Protein AF-0000000073468592 (afdb_homodimer)

Solvent-accessible surface area (backbone atoms only — not comparable to full-atom values): 17199 Å² total; per-residue (Å²): 92,69,58,65,60,46,56,77,30,65,92,34,67,69,39,29,52,51,52,49,50,29,61,66,45,14,42,14,34,41,92,86,37,40,41,23,52,76,86,33,68,42,52,52,59,53,50,13,62,75,71,68,51,55,45,67,48,45,50,52,40,35,41,50,38,49,70,36,67,71,47,30,60,41,28,58,40,33,21,47,29,54,38,55,75,71,30,21,68,83,56,52,28,32,50,41,35,36,32,44,69,44,74,77,49,51,55,47,62,38,54,48,38,52,56,43,47,74,68,70,44,37,67,41,34,35,38,36,49,50,54,91,78,32,90,70,30,32,40,36,36,32,30,59,40,83,76,52,69,64,56,53,50,55,52,55,63,36,88,52,38,66,44,71,48,114,93,68,58,66,60,45,57,76,30,64,92,32,68,69,39,30,52,52,52,48,50,28,61,65,45,14,43,13,34,41,93,86,38,40,42,22,53,75,86,33,66,42,53,53,60,52,51,13,60,75,71,68,51,56,44,68,47,44,48,51,39,36,43,50,38,50,70,35,65,72,47,29,60,42,30,56,42,33,22,49,28,54,36,55,75,72,30,21,68,83,57,51,28,31,50,40,35,35,32,43,68,44,73,77,48,52,53,49,62,41,53,48,39,52,56,42,47,74,67,71,45,37,68,40,35,36,38,35,49,49,54,89,76,32,90,71,29,30,39,38,36,31,30,59,40,83,77,52,69,64,57,52,51,53,50,54,63,35,87,52,37,64,44,71,48,114

Organism: Methanocorpusculum labreanum (strain ATCC 43576 / DSM 4855 / Z) (NCBI:txid410358)

Secondary structure (DSSP, 8-state):
-HHHHHHTTTT-HHHHHHHHHHHHHT-EE-TTS-EEETTEEE-HHHHHHHHTS-HHHHHHHHHHHHHSHHHHHHHTT-EEEEE-GGGTGGGTEEEEEEEESSTT-TTHHHHHHHHHHTTT--EEEEEE--TTTSSS--EEEEEESPPPHHHHHHHHT-TTEEEEE-/-HHHHHHTTTT-HHHHHHHHHHHHHT-EE-TTS-EEETTEEE-HHHHHHHHTS-HHHHHHHHHHHHHSHHHHHHHTT-EEEEE-GGGTGGGTEEEEEEEESSTT-TTHHHHHHHHHHTTT--EEEEEE--TTTSSS--EEEEEESPPPHHHHHHHHT-TTEEEEE-

Nearest PDB structures (foldseek):
  3dc2-assembly1_B  TM=7.235E-01  e=2.534E-02  Mycobacterium tuberculosis
  2lqj-assembly1_A  TM=6.273E-01  e=1.045E-02  Mycobacterium tuberculosis
  3ddn-assembly1_A  TM=6.531E-01  e=3.209E-02  Mycobacterium tuberculosis
  3ddn-assembly1_B  TM=7.313E-01  e=7.780E-02  Mycobacterium tuberculosis
  4lub-assembly1_A  TM=7.238E-01  e=1.248E+00  Streptococcus mutans UA159

Sequence (332 aa):
MWRRILEQFQDSPSQQRVVRFLLENGFGVSAEGKAVVNGIEISASALARVIKVDRRVVDSTLRRICEIDELQSLFSRLRVTPDLTDVAKNLGLSVITILPNNAGDKNIVASAVDVLASYDLPLRQIFVTDPYVVETPRLVIIIDGVIPAEAIQKLRNLPTVRSLILMWRRILEQFQDSPSQQRVVRFLLENGFGVSAEGKAVVNGIEISASALARVIKVDRRVVDSTLRRICEIDELQSLFSRLRVTPDLTDVAKNLGLSVITILPNNAGDKNIVASAVDVLASYDLPLRQIFVTDPYVVETPRLVIIIDGVIPAEAIQKLRNLPTVRSLIL

Structure (mmCIF, N/CA/C/O backbone):
data_AF-0000000073468592-model_v1
#
loop_
_entity.id
_entity.type
_entity.pdbx_description
1 polymer 'Regulator of amino acid metabolism contains ACT domain-like protein'
#
loop_
_atom_site.group_PDB
_atom_site.id
_atom_site.type_symbol
_atom_site.label_atom_id
_atom_site.label_alt_id
_atom_site.label_comp_id
_atom_site.label_asym_id
_atom_site.label_entity_id
_atom_site.label_seq_id
_atom_site.pdbx_PDB_ins_code
_atom_site.Cartn_x
_atom_site.Cartn_y
_atom_site.Cartn_z
_atom_site.occupancy
_atom_site.B_iso_or_equiv
_atom_site.auth_seq_id
_atom_site.auth_comp_id
_atom_site.auth_asym_id
_atom_site.auth_atom_id
_atom_site.pdbx_PDB_model_num
ATOM 1 N N . MET A 1 1 ? 18.422 -3.33 -3.5 1 61.69 1 MET A N 1
ATOM 2 C CA . MET A 1 1 ? 18.438 -1.952 -3.982 1 61.69 1 MET A CA 1
ATOM 3 C C . MET A 1 1 ? 18.172 -0.972 -2.844 1 61.69 1 MET A C 1
ATOM 5 O O . MET A 1 1 ? 18.891 0.026 -2.703 1 61.69 1 MET A O 1
ATOM 9 N N . TRP A 1 2 ? 17.422 -1.475 -1.857 1 73.81 2 TRP A N 1
ATOM 10 C CA . TRP A 1 2 ? 17.25 -0.577 -0.72 1 73.81 2 TRP A CA 1
ATOM 11 C C . TRP A 1 2 ? 18.578 -0.302 -0.04 1 73.81 2 TRP A C 1
ATOM 13 O O . TRP A 1 2 ? 18.828 0.812 0.427 1 73.81 2 TRP A O 1
ATOM 23 N N . ARG A 1 3 ? 19.375 -1.231 -0.261 1 76.12 3 ARG A N 1
ATOM 24 C CA . ARG A 1 3 ? 20.672 -1.125 0.395 1 76.12 3 ARG A CA 1
ATOM 25 C C . ARG A 1 3 ? 21.484 0.021 -0.192 1 76.12 3 ARG A C 1
ATOM 27 O O . ARG A 1 3 ? 22.125 0.774 0.544 1 76.12 3 ARG A O 1
ATOM 34 N N . ARG A 1 4 ? 21.453 0.073 -1.504 1 83.12 4 ARG A N 1
ATOM 35 C CA . ARG A 1 4 ? 22.219 1.114 -2.178 1 83.12 4 ARG A CA 1
ATOM 36 C C . ARG A 1 4 ? 21.75 2.502 -1.756 1 83.12 4 ARG A C 1
ATOM 38 O O . ARG A 1 4 ? 22.562 3.418 -1.6 1 83.12 4 ARG A O 1
ATOM 45 N N . ILE A 1 5 ? 20.484 2.652 -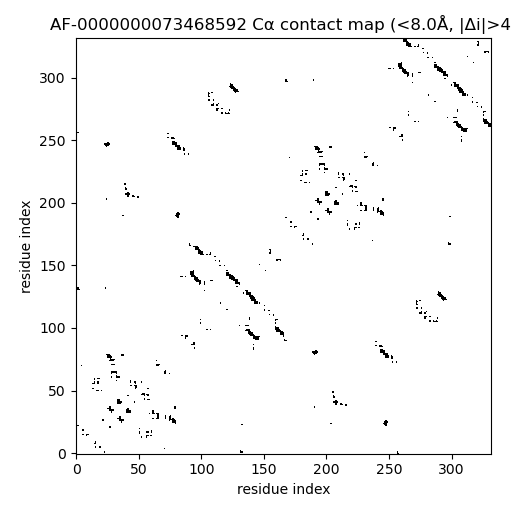1.5 1 88.38 5 ILE A N 1
ATOM 46 C CA . ILE A 1 5 ? 19.906 3.928 -1.084 1 88.38 5 ILE A CA 1
ATOM 47 C C . ILE A 1 5 ? 20.344 4.25 0.344 1 88.38 5 ILE A C 1
ATOM 49 O O . ILE A 1 5 ? 20.797 5.363 0.627 1 88.38 5 ILE A O 1
ATOM 53 N N . LEU A 1 6 ? 20.312 3.221 1.164 1 89 6 LEU A N 1
ATOM 54 C CA . LEU A 1 6 ? 20.641 3.42 2.57 1 89 6 LEU A CA 1
ATOM 55 C C . LEU A 1 6 ? 22.125 3.713 2.738 1 89 6 LEU A C 1
ATOM 57 O O . LEU A 1 6 ? 22.516 4.461 3.635 1 89 6 LEU A O 1
ATOM 61 N N . GLU A 1 7 ? 22.875 3.17 1.833 1 89.19 7 GLU A N 1
ATOM 62 C CA . GLU A 1 7 ? 24.312 3.373 1.885 1 89.19 7 GLU A CA 1
ATOM 63 C C . GLU A 1 7 ? 24.672 4.844 1.683 1 89.19 7 GLU A C 1
ATOM 65 O O . GLU A 1 7 ? 25.688 5.312 2.195 1 89.19 7 GLU A O 1
ATOM 70 N N . GLN A 1 8 ? 23.875 5.582 0.984 1 91.62 8 GLN A N 1
ATOM 71 C CA . GLN A 1 8 ? 24.109 7 0.754 1 91.62 8 GLN A CA 1
ATOM 72 C C . GLN A 1 8 ? 23.969 7.801 2.047 1 91.62 8 GLN A C 1
ATOM 74 O O . GLN A 1 8 ? 24.422 8.945 2.129 1 91.62 8 GLN A O 1
ATOM 79 N N . PHE A 1 9 ? 23.375 7.238 3.012 1 95.06 9 PHE A N 1
ATOM 80 C CA . PHE A 1 9 ? 23.172 7.934 4.273 1 95.06 9 PHE A CA 1
ATOM 81 C C . PHE A 1 9 ? 23.938 7.254 5.406 1 95.06 9 PHE A C 1
ATOM 83 O O . PHE A 1 9 ? 23.594 7.414 6.578 1 95.06 9 PHE A O 1
ATOM 90 N N . GLN A 1 10 ? 24.844 6.43 5.059 1 92.88 10 GLN A N 1
ATOM 91 C CA . GLN A 1 10 ? 25.594 5.645 6.043 1 92.88 10 GLN A CA 1
ATOM 92 C C . GLN A 1 10 ? 26.328 6.551 7.02 1 92.88 10 GLN A C 1
ATOM 94 O O . GLN A 1 10 ? 26.625 6.145 8.148 1 92.88 10 GLN A O 1
ATOM 99 N N . ASP A 1 11 ? 26.625 7.773 6.645 1 95.56 11 ASP A N 1
ATOM 100 C CA . ASP A 1 11 ? 27.375 8.719 7.465 1 95.56 11 ASP A CA 1
ATOM 101 C C . ASP A 1 11 ? 26.484 9.312 8.562 1 95.56 11 ASP A C 1
ATOM 103 O O . ASP A 1 11 ? 26.984 9.969 9.477 1 95.56 11 ASP A O 1
ATOM 107 N N . SER A 1 12 ? 25.203 9.117 8.484 1 96.19 12 SER A N 1
ATOM 108 C CA . SER A 1 12 ? 24.266 9.641 9.461 1 96.19 12 SER A CA 1
ATOM 109 C C . SER A 1 12 ? 23.203 8.609 9.812 1 96.19 12 SER A C 1
ATOM 111 O O . SER A 1 12 ? 22.172 8.508 9.133 1 96.19 12 SER A O 1
ATOM 113 N N . PRO A 1 13 ? 23.406 8.008 10.945 1 95.56 13 PRO A N 1
ATOM 114 C CA . PRO A 1 13 ? 22.469 6.969 11.367 1 95.56 13 PRO A CA 1
ATOM 115 C C . PRO A 1 13 ? 21.047 7.5 11.516 1 95.56 13 PRO A C 1
ATOM 117 O O . PRO A 1 13 ? 20.078 6.805 11.164 1 95.56 13 PRO A O 1
ATOM 120 N N . SER A 1 14 ? 20.969 8.688 11.977 1 96.62 14 SER A N 1
ATOM 121 C CA . SER A 1 14 ? 19.641 9.266 12.164 1 96.62 14 SER A CA 1
ATOM 122 C C . SER A 1 14 ? 18.953 9.516 10.828 1 96.62 14 SER A C 1
ATOM 124 O O . SER A 1 14 ? 17.766 9.25 10.68 1 96.62 14 SER A O 1
ATOM 126 N N . GLN A 1 15 ? 19.719 9.969 9.836 1 97.69 15 GLN A N 1
ATOM 127 C CA . GLN A 1 15 ? 19.125 10.156 8.516 1 97.69 15 GLN A CA 1
ATOM 128 C C . GLN A 1 15 ? 18.766 8.82 7.879 1 97.69 15 GLN A C 1
ATOM 130 O O . GLN A 1 15 ? 17.75 8.719 7.176 1 97.69 15 GLN A O 1
ATOM 135 N N . GLN A 1 16 ? 19.547 7.891 8.133 1 95.69 16 GLN A N 1
ATOM 136 C CA . GLN A 1 16 ? 19.266 6.559 7.613 1 95.69 16 GLN A CA 1
ATOM 137 C C . GLN A 1 16 ? 17.938 6.031 8.164 1 95.69 16 GLN A C 1
ATOM 139 O O . GLN A 1 16 ? 17.172 5.383 7.441 1 95.69 16 GLN A O 1
ATOM 144 N N . ARG A 1 17 ? 17.672 6.305 9.398 1 94.69 17 ARG A N 1
ATOM 145 C CA . ARG A 1 17 ? 16.422 5.883 10.008 1 94.69 17 ARG A CA 1
ATOM 146 C C . ARG A 1 17 ? 15.234 6.527 9.32 1 94.69 17 ARG A C 1
ATOM 148 O O . ARG A 1 17 ? 14.211 5.875 9.086 1 94.69 17 ARG A O 1
ATOM 155 N N . VAL A 1 18 ? 15.422 7.773 8.961 1 96.69 18 VAL A N 1
ATOM 156 C CA . VAL A 1 18 ? 14.352 8.492 8.273 1 96.69 18 VAL A CA 1
ATOM 157 C C . VAL A 1 18 ? 14.109 7.875 6.898 1 96.69 18 VAL A C 1
ATOM 159 O O . VAL A 1 18 ? 12.969 7.559 6.543 1 96.69 18 VAL A O 1
ATOM 162 N N . VAL A 1 19 ? 15.195 7.641 6.176 1 95.25 19 VAL A N 1
ATOM 163 C CA . VAL A 1 19 ? 15.102 7.102 4.824 1 95.25 19 VAL A CA 1
ATOM 164 C C . VAL A 1 19 ? 14.484 5.707 4.863 1 95.25 19 VAL A C 1
ATOM 166 O O . VAL A 1 19 ? 13.602 5.387 4.059 1 95.25 19 VAL A O 1
ATOM 169 N N . ARG A 1 20 ? 14.875 4.957 5.805 1 90.62 20 ARG A N 1
ATOM 170 C CA . ARG A 1 20 ? 14.328 3.613 5.969 1 90.62 20 ARG A CA 1
ATOM 171 C C . ARG A 1 20 ? 12.828 3.656 6.215 1 90.62 20 ARG A C 1
ATOM 173 O O . ARG A 1 20 ? 12.07 2.885 5.617 1 90.62 20 ARG A O 1
ATOM 180 N N . PHE A 1 21 ? 12.445 4.523 7.043 1 93.31 21 PHE A N 1
ATOM 181 C CA . PHE A 1 21 ? 11.031 4.66 7.355 1 93.31 21 PHE A CA 1
ATOM 182 C C . PHE A 1 21 ? 10.234 5.027 6.105 1 93.31 21 PHE A C 1
ATOM 184 O O . PHE A 1 21 ? 9.18 4.438 5.836 1 93.31 21 PHE A O 1
ATOM 191 N N . LEU A 1 22 ? 10.75 6.023 5.367 1 94.88 22 LEU A N 1
ATOM 192 C CA . LEU A 1 22 ? 10.07 6.461 4.156 1 94.88 22 LEU A CA 1
ATOM 193 C C . LEU A 1 22 ? 9.914 5.309 3.17 1 94.88 22 LEU A C 1
ATOM 195 O O . LEU A 1 22 ? 8.82 5.09 2.629 1 94.88 22 LEU A O 1
ATOM 199 N N . LEU A 1 23 ? 10.953 4.559 3.006 1 89 23 LEU A N 1
ATOM 200 C CA . LEU A 1 23 ? 10.953 3.453 2.053 1 89 23 LEU A CA 1
ATOM 201 C C . LEU A 1 23 ? 10.023 2.336 2.518 1 89 23 LEU A C 1
ATOM 203 O O . LEU A 1 23 ? 9.242 1.807 1.729 1 89 23 LEU A O 1
ATOM 207 N N . GLU A 1 24 ? 10.031 2.066 3.779 1 84.81 24 GLU A N 1
ATOM 208 C CA . GLU A 1 24 ? 9.227 0.986 4.348 1 84.81 24 GLU A CA 1
ATOM 209 C C . GLU A 1 24 ? 7.738 1.289 4.242 1 84.81 24 GLU A C 1
ATOM 211 O O .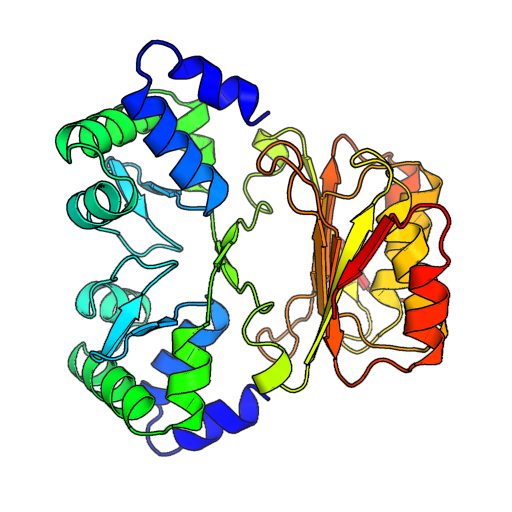 GLU A 1 24 ? 6.922 0.377 4.082 1 84.81 24 GLU A O 1
ATOM 216 N N . ASN A 1 25 ? 7.418 2.533 4.293 1 90.12 25 ASN A N 1
ATOM 217 C CA . ASN A 1 25 ? 6.008 2.906 4.332 1 90.12 25 ASN A CA 1
ATOM 218 C C . ASN A 1 25 ? 5.531 3.428 2.979 1 90.12 25 ASN A C 1
ATOM 220 O O . ASN A 1 25 ? 4.332 3.625 2.773 1 90.12 25 ASN A O 1
ATOM 224 N N . GLY A 1 26 ? 6.473 3.668 2.053 1 91.75 26 GLY A N 1
ATOM 225 C CA . GLY A 1 26 ? 6.113 4.156 0.73 1 91.75 26 GLY A CA 1
ATOM 226 C C . GLY A 1 26 ? 5.852 5.648 0.696 1 91.75 26 GLY A C 1
ATOM 227 O O . GLY A 1 26 ? 5.062 6.129 -0.12 1 91.75 26 GLY A O 1
ATOM 228 N N . PHE A 1 27 ? 6.426 6.348 1.639 1 96.38 27 PHE A N 1
ATOM 229 C CA . PHE A 1 27 ? 6.246 7.797 1.668 1 96.38 27 PHE A CA 1
ATOM 230 C C . PHE A 1 27 ? 7.234 8.484 0.737 1 96.38 27 PHE A C 1
ATOM 232 O O . PHE A 1 27 ? 8.43 8.18 0.757 1 96.38 27 PHE A O 1
ATOM 239 N N . GLY A 1 28 ? 6.715 9.43 -0.041 1 97.06 28 GLY A N 1
ATOM 240 C CA . GLY A 1 28 ? 7.535 10.133 -1.017 1 97.06 28 GLY A CA 1
ATOM 241 C C . GLY A 1 28 ? 8.055 11.461 -0.511 1 97.06 28 GLY A C 1
ATOM 242 O O . GLY A 1 28 ? 7.809 11.836 0.638 1 97.06 28 GLY A O 1
ATOM 243 N N . VAL A 1 29 ? 8.805 12.062 -1.36 1 97.81 29 VAL A N 1
ATOM 244 C CA . VAL A 1 29 ? 9.344 13.391 -1.109 1 97.81 29 VAL A CA 1
ATOM 245 C C . VAL A 1 29 ? 9.109 14.281 -2.326 1 97.81 29 VAL A C 1
ATOM 247 O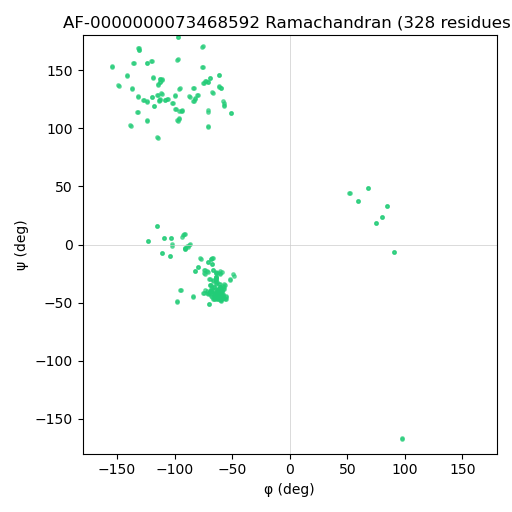 O . VAL A 1 29 ? 9.43 13.906 -3.455 1 97.81 29 VAL A O 1
ATOM 250 N N . SER A 1 30 ? 8.5 15.453 -2.084 1 96.81 30 SER A N 1
ATOM 251 C CA . SER A 1 30 ? 8.242 16.391 -3.172 1 96.81 30 SER A CA 1
ATOM 252 C C . SER A 1 30 ? 9.516 17.125 -3.588 1 96.81 30 SER A C 1
ATOM 254 O O . SER A 1 30 ? 10.523 17.062 -2.879 1 96.81 30 SER A O 1
ATOM 256 N N . ALA A 1 31 ? 9.398 17.828 -4.699 1 94.44 31 ALA A N 1
ATOM 257 C CA . ALA A 1 31 ? 10.531 18.594 -5.203 1 94.44 31 ALA A CA 1
ATOM 258 C C . ALA A 1 31 ? 10.93 19.703 -4.223 1 94.44 31 ALA A C 1
ATOM 260 O O . ALA A 1 31 ? 12.086 20.125 -4.195 1 94.44 31 ALA A O 1
ATOM 261 N N . GLU A 1 32 ? 9.992 20.156 -3.367 1 94.75 32 GLU A N 1
ATOM 262 C CA . GLU A 1 32 ? 10.227 21.219 -2.395 1 94.75 32 GLU A CA 1
ATOM 263 C C . GLU A 1 32 ? 10.789 20.656 -1.09 1 94.75 32 GLU A C 1
ATOM 265 O O . GLU A 1 32 ? 11 21.406 -0.131 1 94.75 32 GLU A O 1
ATOM 270 N N . GLY A 1 33 ? 10.961 19.391 -1.041 1 96.19 33 GLY A N 1
ATOM 271 C CA . GLY A 1 33 ? 11.57 18.781 0.132 1 96.19 33 GLY A CA 1
ATOM 272 C C . GLY A 1 33 ? 10.578 18.5 1.242 1 96.19 33 GLY A C 1
ATOM 273 O O . GLY A 1 33 ? 10.898 18.656 2.422 1 96.19 33 GLY A O 1
ATOM 274 N N . LYS A 1 34 ? 9.414 18.188 0.84 1 96.75 34 LYS A N 1
ATOM 275 C CA . LYS A 1 34 ? 8.375 17.828 1.808 1 96.75 34 LYS A CA 1
ATOM 276 C C . LYS A 1 34 ? 7.996 16.344 1.681 1 96.75 34 LYS A C 1
ATOM 278 O O . LYS A 1 34 ? 7.934 15.812 0.573 1 96.75 34 LYS A O 1
ATOM 283 N N . ALA A 1 35 ? 7.754 15.75 2.799 1 97.62 35 ALA A N 1
ATOM 284 C CA . ALA A 1 35 ? 7.238 14.383 2.77 1 97.62 35 ALA A CA 1
ATOM 285 C C . ALA A 1 35 ? 5.797 14.352 2.275 1 97.62 35 ALA A C 1
ATOM 287 O O . ALA A 1 35 ? 4.992 15.211 2.633 1 97.62 35 ALA A O 1
ATOM 288 N N . VAL A 1 36 ? 5.5 13.359 1.461 1 97.12 36 VAL A N 1
ATOM 289 C CA . VAL A 1 36 ? 4.172 13.305 0.858 1 97.12 36 VAL A CA 1
ATOM 290 C C . VAL A 1 36 ? 3.682 11.859 0.815 1 97.12 36 VAL A C 1
ATOM 292 O O . VAL A 1 36 ? 4.48 10.93 0.676 1 97.12 36 VAL A O 1
ATOM 295 N N . VAL A 1 37 ? 2.438 11.68 0.982 1 96.88 37 VAL A N 1
ATOM 296 C CA . VAL A 1 37 ? 1.764 10.398 0.781 1 96.88 37 VAL A CA 1
ATOM 297 C C . VAL A 1 37 ? 0.624 10.562 -0.222 1 96.88 37 VAL A C 1
ATOM 299 O O . VAL A 1 37 ? -0.415 11.148 0.102 1 96.88 37 VAL A O 1
ATOM 302 N N . ASN A 1 38 ? 0.84 10.062 -1.41 1 94.38 38 ASN A N 1
ATOM 303 C CA . ASN A 1 38 ? -0.137 10.172 -2.488 1 94.38 38 ASN A CA 1
ATOM 304 C C . ASN A 1 38 ? -0.584 11.617 -2.688 1 94.38 38 ASN A C 1
ATOM 306 O O . ASN A 1 38 ? -1.781 11.898 -2.783 1 94.38 38 ASN A O 1
ATOM 310 N N . GLY A 1 39 ? 0.354 12.516 -2.682 1 92.38 39 GLY A N 1
ATOM 311 C CA . GLY A 1 39 ? 0.099 13.914 -2.998 1 92.38 39 GLY A CA 1
ATOM 312 C C . GLY A 1 39 ? -0.242 14.75 -1.779 1 92.38 39 GLY A C 1
ATOM 313 O O . GLY A 1 39 ? -0.368 15.969 -1.873 1 92.38 39 GLY A O 1
ATOM 314 N N . ILE A 1 40 ? -0.394 14.125 -0.666 1 95.88 40 ILE A N 1
ATOM 315 C CA . ILE A 1 40 ? -0.735 14.844 0.556 1 95.88 40 ILE A CA 1
ATOM 316 C C . ILE A 1 40 ? 0.521 15.062 1.397 1 95.88 40 ILE A C 1
ATOM 318 O O . ILE A 1 40 ? 1.213 14.102 1.746 1 95.88 40 ILE A O 1
ATOM 322 N N . GLU A 1 41 ? 0.724 16.25 1.756 1 95.44 41 GLU A N 1
ATOM 323 C CA . GLU A 1 41 ? 1.906 16.578 2.545 1 95.44 41 GLU A CA 1
ATOM 324 C C . GLU A 1 41 ? 1.751 16.109 3.992 1 95.44 41 GLU A C 1
ATOM 326 O O . GLU A 1 41 ? 0.675 16.25 4.578 1 95.44 41 GLU A O 1
ATOM 331 N N . ILE A 1 42 ? 2.836 15.586 4.465 1 94.94 42 ILE A N 1
ATOM 332 C CA . ILE A 1 42 ? 2.936 15.18 5.859 1 94.94 42 ILE A CA 1
ATOM 333 C C . ILE A 1 42 ? 3.895 16.094 6.605 1 94.94 42 ILE A C 1
ATOM 335 O O . ILE A 1 42 ? 4.934 16.484 6.07 1 94.94 42 ILE A O 1
ATOM 339 N N . SER A 1 43 ? 3.553 16.375 7.793 1 94.62 43 SER A N 1
ATOM 340 C CA . SER A 1 43 ? 4.395 17.297 8.547 1 94.62 43 SER A CA 1
ATOM 341 C C . SER A 1 43 ? 5.695 16.625 8.977 1 94.62 43 SER A C 1
ATOM 343 O O . SER A 1 43 ? 5.691 15.492 9.438 1 94.62 43 SER A O 1
ATOM 345 N N . ALA A 1 44 ? 6.738 17.438 8.883 1 95.94 44 ALA A N 1
ATOM 346 C CA . ALA A 1 44 ? 8.039 16.953 9.336 1 95.94 44 ALA A CA 1
ATOM 347 C C . ALA A 1 44 ? 8.023 16.656 10.836 1 95.94 44 ALA A C 1
ATOM 349 O O . ALA A 1 44 ? 8.641 15.688 11.289 1 95.94 44 ALA A O 1
ATOM 350 N N . SER A 1 45 ? 7.25 17.422 11.508 1 96 45 SER A N 1
ATOM 351 C CA . SER A 1 45 ? 7.16 17.234 12.953 1 96 45 SER A CA 1
ATOM 352 C C . SER A 1 45 ? 6.453 15.93 13.289 1 96 45 SER A C 1
ATOM 354 O O . SER A 1 45 ? 6.875 15.203 14.195 1 96 45 SER A O 1
ATOM 356 N N . ALA A 1 46 ? 5.414 15.648 12.602 1 95.12 46 ALA A N 1
ATOM 357 C CA . ALA A 1 46 ? 4.691 14.406 12.836 1 95.12 46 ALA A CA 1
ATOM 358 C C . ALA A 1 46 ? 5.559 13.195 12.492 1 95.12 46 ALA A C 1
ATOM 360 O O . ALA A 1 46 ? 5.57 12.203 13.227 1 95.12 46 ALA A O 1
ATOM 361 N N . LEU A 1 47 ? 6.254 13.297 11.391 1 95.81 47 LEU A N 1
ATOM 362 C CA . LEU A 1 47 ? 7.176 12.242 10.984 1 95.81 47 LEU A CA 1
ATOM 363 C C . LEU A 1 47 ? 8.258 12.031 12.039 1 95.81 47 LEU A C 1
ATOM 365 O O . LEU A 1 47 ? 8.547 10.898 12.422 1 95.81 47 LEU A O 1
ATOM 369 N N . ALA A 1 48 ? 8.828 13.133 12.5 1 97.31 48 ALA A N 1
ATOM 370 C CA . ALA A 1 48 ? 9.898 13.086 13.492 1 97.31 48 ALA A CA 1
ATOM 371 C C . ALA A 1 48 ? 9.438 12.383 14.766 1 97.31 48 ALA A C 1
ATOM 373 O O . ALA A 1 48 ? 10.18 11.594 15.352 1 97.31 48 ALA A O 1
ATOM 374 N N . ARG A 1 49 ? 8.203 12.648 15.172 1 96.19 49 ARG A N 1
ATOM 375 C CA . ARG A 1 49 ? 7.652 12.055 16.391 1 96.19 49 ARG A CA 1
ATOM 376 C C . ARG A 1 49 ? 7.547 10.539 16.25 1 96.19 49 ARG A C 1
ATOM 378 O O . ARG A 1 49 ? 7.953 9.797 17.141 1 96.19 49 ARG A O 1
ATOM 385 N N . VAL A 1 50 ? 7.113 10.078 15.148 1 94.81 50 VAL A N 1
ATOM 386 C CA . VAL A 1 50 ? 6.875 8.656 14.938 1 94.81 50 VAL A CA 1
ATOM 387 C C . VAL A 1 50 ? 8.211 7.926 14.805 1 94.81 50 VAL A C 1
ATOM 389 O O . VAL A 1 50 ? 8.375 6.82 15.328 1 94.81 50 VAL A O 1
ATOM 392 N N . ILE A 1 51 ? 9.141 8.602 14.109 1 95.12 51 ILE A N 1
ATOM 393 C CA . ILE A 1 51 ? 10.438 7.977 13.867 1 95.12 51 ILE A CA 1
ATOM 394 C C . ILE A 1 51 ? 11.312 8.109 15.109 1 95.12 51 ILE A C 1
ATOM 396 O O . ILE A 1 51 ? 12.305 7.395 15.258 1 95.12 51 ILE A O 1
ATOM 400 N N . LYS A 1 52 ? 10.969 9.047 15.977 1 95.81 52 LYS A N 1
ATOM 401 C CA . LYS A 1 52 ? 11.703 9.32 17.203 1 95.81 52 LYS A CA 1
ATOM 402 C C . LYS A 1 52 ? 13.078 9.914 16.906 1 95.81 52 LYS A C 1
ATOM 404 O O . LYS A 1 52 ? 14.094 9.438 17.406 1 95.81 52 LYS A O 1
ATOM 409 N N . VAL A 1 53 ? 13.133 10.922 16.047 1 97.44 53 VAL A N 1
ATOM 410 C CA . VAL A 1 53 ? 14.305 11.734 15.742 1 97.44 53 VAL A CA 1
ATOM 411 C C . VAL A 1 53 ? 13.945 13.211 15.82 1 97.44 53 VAL A C 1
ATOM 413 O O . VAL A 1 53 ? 12.773 13.57 15.93 1 97.44 53 VAL A O 1
ATOM 416 N N . ASP A 1 54 ? 14.977 13.977 15.82 1 97.31 54 ASP A N 1
ATOM 417 C CA . ASP A 1 54 ? 14.75 15.414 15.805 1 97.31 54 ASP A CA 1
ATOM 418 C C . ASP A 1 54 ? 14.164 15.859 14.461 1 97.31 54 ASP A C 1
ATOM 420 O O . ASP A 1 54 ? 14.562 15.367 13.406 1 97.31 54 ASP A O 1
ATOM 424 N N . ARG A 1 55 ? 13.273 16.828 14.594 1 97.62 55 ARG A N 1
ATOM 425 C CA . ARG A 1 55 ? 12.648 17.359 13.383 1 97.62 55 ARG A CA 1
ATOM 426 C C . ARG A 1 55 ? 13.695 17.859 12.398 1 97.62 55 ARG A C 1
ATOM 428 O O . ARG A 1 55 ? 13.531 17.734 11.188 1 97.62 55 ARG A O 1
ATOM 435 N N . ARG A 1 56 ? 14.844 18.438 12.844 1 97.62 56 ARG A N 1
ATOM 436 C CA . ARG A 1 56 ? 15.898 18.953 11.984 1 97.62 56 ARG A CA 1
ATOM 437 C C . ARG A 1 56 ? 16.547 17.828 11.172 1 97.62 56 ARG A C 1
ATOM 439 O O . ARG A 1 56 ? 17 18.047 10.055 1 97.62 56 ARG A O 1
ATOM 446 N N . VAL A 1 57 ? 16.531 16.656 11.75 1 98.12 57 VAL A N 1
ATOM 447 C CA . VAL A 1 57 ? 17.062 15.484 11.055 1 98.12 57 VAL A CA 1
ATOM 448 C C . VAL A 1 57 ? 16.156 15.125 9.883 1 98.12 57 VAL A C 1
ATOM 450 O O . VAL A 1 57 ? 16.641 14.812 8.789 1 98.12 57 VAL A O 1
ATOM 453 N N . VAL A 1 58 ? 14.844 15.203 10.07 1 98.38 58 VAL A N 1
ATOM 454 C CA . VAL A 1 58 ? 13.883 14.938 9.008 1 98.38 58 VAL A CA 1
ATOM 455 C C . VAL A 1 58 ? 14.055 15.961 7.887 1 98.38 58 VAL A C 1
ATOM 457 O O . VAL A 1 58 ? 14.234 15.594 6.727 1 98.38 58 VAL A O 1
ATOM 460 N N . ASP A 1 59 ? 14.172 17.203 8.297 1 98 59 ASP A N 1
ATOM 461 C CA . ASP A 1 59 ? 14.281 18.266 7.305 1 98 59 ASP A CA 1
ATOM 462 C C . ASP A 1 59 ? 15.555 18.109 6.473 1 98 59 ASP A C 1
ATOM 464 O O . ASP A 1 59 ? 15.508 18.203 5.246 1 98 59 ASP A O 1
ATOM 468 N N . SER A 1 60 ? 16.594 17.891 7.129 1 97.94 60 SER A N 1
ATOM 469 C CA . SER A 1 60 ? 17.875 17.766 6.43 1 97.94 60 SER A CA 1
ATOM 470 C C . SER A 1 60 ? 17.891 16.531 5.531 1 97.94 60 SER A C 1
ATOM 472 O O . SER A 1 60 ? 18.484 16.547 4.453 1 97.94 60 SER A O 1
ATOM 474 N N . THR A 1 61 ? 17.266 15.477 6.004 1 98.38 61 THR A N 1
ATOM 475 C CA . THR A 1 61 ? 17.203 14.25 5.211 1 98.38 61 THR A CA 1
ATOM 476 C C . THR A 1 61 ? 16.406 14.477 3.932 1 98.38 61 THR A C 1
ATOM 478 O O . THR A 1 61 ? 16.844 14.102 2.844 1 98.38 61 THR A O 1
ATOM 481 N N . LEU A 1 62 ? 15.266 15.117 4.059 1 98.5 62 LEU A N 1
ATOM 482 C CA . 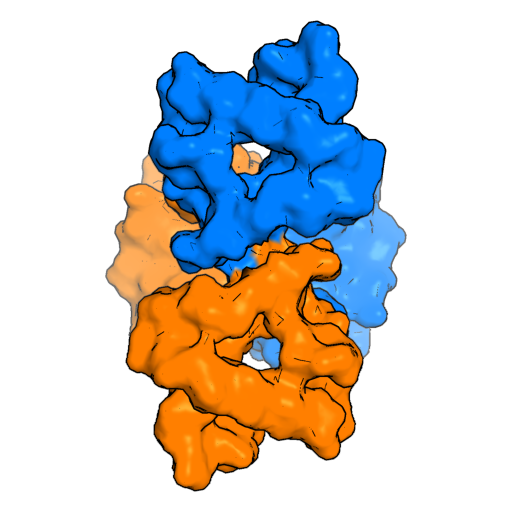LEU A 1 62 ? 14.414 15.383 2.906 1 98.5 62 LEU A CA 1
ATOM 483 C C . LEU A 1 62 ? 15.125 16.281 1.896 1 98.5 62 LEU A C 1
ATOM 485 O O . LEU A 1 62 ? 15.039 16.047 0.688 1 98.5 62 LEU A O 1
ATOM 489 N N . ARG A 1 63 ? 15.82 17.234 2.406 1 97.62 63 ARG A N 1
ATOM 490 C CA . ARG A 1 63 ? 16.594 18.094 1.524 1 97.62 63 ARG A CA 1
ATOM 491 C C . ARG A 1 63 ? 17.672 17.312 0.796 1 97.62 63 ARG A C 1
ATOM 493 O O . ARG A 1 63 ? 17.859 17.484 -0.412 1 97.62 63 ARG A O 1
ATOM 500 N N . ARG A 1 64 ? 18.328 16.516 1.521 1 97.75 64 ARG A N 1
ATOM 501 C CA . ARG A 1 64 ? 19.391 15.703 0.932 1 97.75 64 ARG A CA 1
ATOM 502 C C . ARG A 1 64 ? 18.844 14.781 -0.153 1 97.75 64 ARG A C 1
ATOM 504 O O . ARG A 1 64 ? 19.469 14.594 -1.194 1 97.75 64 ARG A O 1
ATOM 511 N N . ILE A 1 65 ? 17.719 14.195 0.062 1 97.44 65 ILE A N 1
ATOM 512 C CA . ILE A 1 65 ? 17.062 13.344 -0.928 1 97.44 65 ILE A CA 1
ATOM 513 C C . ILE A 1 65 ? 16.828 14.133 -2.215 1 97.44 65 ILE A C 1
ATOM 515 O O . ILE A 1 65 ? 17.047 13.617 -3.312 1 97.44 65 ILE A O 1
ATOM 519 N N . CYS A 1 66 ? 16.469 15.414 -2.031 1 97.62 66 CYS A N 1
ATOM 520 C CA . CYS A 1 66 ? 16.156 16.25 -3.184 1 97.62 66 CYS A CA 1
ATOM 521 C C . CYS A 1 66 ? 17.422 16.656 -3.922 1 97.62 66 CYS A C 1
ATOM 523 O O . CYS A 1 66 ? 17.391 16.969 -5.113 1 97.62 66 CYS A O 1
ATOM 525 N N . GLU A 1 67 ? 18.516 16.609 -3.254 1 96.56 67 GLU A N 1
ATOM 526 C CA . GLU A 1 67 ? 19.797 17.047 -3.826 1 96.56 67 GLU A CA 1
ATOM 527 C C . GLU A 1 67 ? 20.422 15.961 -4.684 1 96.56 67 GLU A C 1
ATOM 529 O O . GLU A 1 67 ? 21.312 16.234 -5.488 1 96.56 67 GLU A O 1
ATOM 534 N N . ILE A 1 68 ? 20.047 14.789 -4.441 1 94.94 68 ILE A N 1
ATOM 535 C CA . ILE A 1 68 ? 20.562 13.656 -5.207 1 94.94 68 ILE A CA 1
ATOM 536 C C . ILE A 1 68 ? 19.547 13.258 -6.273 1 94.94 68 ILE A C 1
ATOM 538 O O . ILE A 1 68 ? 18.469 12.734 -5.953 1 94.94 68 ILE A O 1
ATOM 542 N N . ASP A 1 69 ? 19.875 13.359 -7.512 1 94.25 69 ASP A N 1
ATOM 543 C CA . ASP A 1 69 ? 18.969 13.195 -8.633 1 94.25 69 ASP A CA 1
ATOM 544 C C . ASP A 1 69 ? 18.297 11.82 -8.609 1 94.25 69 ASP A C 1
ATOM 546 O O . ASP A 1 69 ? 17.078 11.711 -8.797 1 94.25 69 ASP A O 1
ATOM 550 N N . GLU A 1 70 ? 19.047 10.836 -8.398 1 91.56 70 GLU A N 1
ATOM 551 C CA . GLU A 1 70 ? 18.531 9.469 -8.391 1 91.56 70 GLU A CA 1
ATOM 552 C C . GLU A 1 70 ? 17.484 9.281 -7.305 1 91.56 70 GLU A C 1
ATOM 554 O O . GLU A 1 70 ? 16.438 8.672 -7.539 1 91.56 70 GLU A O 1
ATOM 559 N N . LEU A 1 71 ? 17.766 9.883 -6.152 1 94.75 71 LEU A N 1
ATOM 560 C CA . LEU A 1 71 ? 16.828 9.742 -5.039 1 94.75 71 LEU A CA 1
ATOM 561 C C . LEU A 1 71 ? 15.594 10.609 -5.254 1 94.75 71 LEU A C 1
ATOM 563 O O . LEU A 1 71 ? 14.477 10.188 -4.949 1 94.75 71 LEU A O 1
ATOM 567 N N . GLN A 1 72 ? 15.836 11.75 -5.711 1 95.62 72 GLN A N 1
ATOM 568 C CA . GLN A 1 72 ? 14.703 12.633 -5.992 1 95.62 72 GLN A CA 1
ATOM 569 C C . GLN A 1 72 ? 13.727 11.984 -6.969 1 95.62 72 GLN A C 1
ATOM 571 O O . GLN A 1 72 ? 12.516 12.031 -6.77 1 95.62 72 GLN A O 1
ATOM 576 N N . SER A 1 73 ? 14.266 11.414 -8.031 1 94 73 SER A N 1
ATOM 577 C CA . SER A 1 73 ? 13.453 10.742 -9.031 1 94 73 SER A CA 1
ATOM 578 C C . SER A 1 73 ? 12.672 9.586 -8.43 1 94 73 SER A C 1
ATOM 580 O O . SER A 1 73 ? 11.484 9.414 -8.711 1 94 73 SER A O 1
ATOM 582 N N . LEU A 1 74 ? 13.289 8.844 -7.566 1 92.31 74 LEU A N 1
ATOM 583 C CA . LEU A 1 74 ? 12.664 7.688 -6.941 1 92.31 74 LEU A CA 1
ATOM 584 C C . LEU A 1 74 ? 11.57 8.117 -5.965 1 92.31 74 LEU A C 1
ATOM 586 O O . LEU A 1 74 ? 10.422 7.688 -6.078 1 92.31 74 LEU A O 1
ATOM 590 N N . PHE A 1 75 ? 11.906 9.031 -5.074 1 96.19 75 PHE A N 1
ATOM 591 C CA . PHE A 1 75 ? 10.992 9.383 -3.99 1 96.19 75 PHE A CA 1
ATOM 592 C C . PHE A 1 75 ? 9.828 10.211 -4.508 1 96.19 75 PHE A C 1
ATOM 594 O O . PHE A 1 75 ? 8.75 10.227 -3.908 1 96.19 75 PHE A O 1
ATOM 601 N N . SER A 1 76 ? 10.023 10.898 -5.586 1 96.38 76 SER A N 1
ATOM 602 C CA . SER A 1 76 ? 8.938 11.695 -6.145 1 96.38 76 SER A CA 1
ATOM 603 C C . SER A 1 76 ? 7.852 10.812 -6.746 1 96.38 76 SER A C 1
ATOM 605 O O . SER A 1 76 ? 6.723 11.266 -6.961 1 96.38 76 SER A O 1
ATOM 607 N N . ARG A 1 77 ? 8.156 9.562 -6.949 1 93.94 77 ARG A N 1
ATOM 608 C CA . ARG A 1 77 ? 7.227 8.664 -7.621 1 93.94 77 ARG A CA 1
ATOM 609 C C . ARG A 1 77 ? 6.68 7.617 -6.652 1 93.94 77 ARG A C 1
ATOM 611 O O . ARG A 1 77 ? 5.777 6.855 -7 1 93.94 77 ARG A O 1
ATOM 618 N N . LEU A 1 78 ? 7.203 7.586 -5.465 1 92.44 78 LEU A N 1
ATOM 619 C CA . LEU A 1 78 ? 6.777 6.617 -4.461 1 92.44 78 LEU A CA 1
ATOM 620 C C . LEU A 1 78 ? 5.344 6.887 -4.02 1 92.44 78 LEU A C 1
ATOM 622 O O . LEU A 1 78 ? 4.965 8.039 -3.789 1 92.44 78 LEU A O 1
ATOM 626 N N . ARG A 1 79 ? 4.539 5.801 -4.02 1 90.5 79 ARG A N 1
ATOM 627 C CA . ARG A 1 79 ? 3.141 5.879 -3.611 1 90.5 79 ARG A CA 1
ATOM 628 C C . ARG A 1 79 ? 2.799 4.777 -2.613 1 90.5 79 ARG A C 1
ATOM 630 O O . ARG A 1 79 ? 3.611 3.883 -2.367 1 90.5 79 ARG A O 1
ATOM 637 N N . VAL A 1 80 ? 1.603 4.977 -2.07 1 89.94 80 VAL A N 1
ATOM 638 C CA . VAL A 1 80 ? 1.147 3.949 -1.139 1 89.94 80 VAL A CA 1
ATOM 639 C C . VAL A 1 80 ? -0.162 3.344 -1.637 1 89.94 80 VAL A C 1
ATOM 641 O O . VAL A 1 80 ? -0.846 3.934 -2.477 1 89.94 80 VAL A O 1
ATOM 644 N N . THR A 1 81 ? -0.457 2.129 -1.181 1 84.62 81 THR A N 1
ATOM 645 C CA . THR A 1 81 ? -1.701 1.411 -1.434 1 84.62 81 THR A CA 1
ATOM 646 C C . THR A 1 81 ? -2.221 0.762 -0.155 1 84.62 81 THR A C 1
ATOM 648 O O . THR A 1 81 ? -1.461 0.544 0.791 1 84.62 81 THR A O 1
ATOM 651 N N . PRO A 1 82 ? -3.533 0.493 -0.06 1 85.25 82 PRO A N 1
ATOM 652 C CA . PRO A 1 82 ? -4.082 -0.102 1.161 1 85.25 82 PRO A CA 1
ATOM 653 C C . PRO A 1 82 ? -3.459 -1.458 1.487 1 85.25 82 PRO A C 1
ATOM 655 O O . PRO A 1 82 ? -3.197 -2.256 0.583 1 85.25 82 PRO A O 1
ATOM 658 N N . ASP A 1 83 ? -3.115 -1.642 2.729 1 82.5 83 ASP A N 1
ATOM 659 C CA . ASP A 1 83 ? -2.84 -2.938 3.34 1 82.5 83 ASP A CA 1
ATOM 660 C C . ASP A 1 83 ? -4.059 -3.459 4.098 1 82.5 83 ASP A C 1
ATOM 662 O O . ASP A 1 83 ? -4.375 -2.973 5.184 1 82.5 83 ASP A O 1
ATOM 666 N N . LEU A 1 84 ? -4.734 -4.441 3.588 1 81.25 84 LEU A N 1
ATOM 667 C CA . LEU A 1 84 ? -6.031 -4.855 4.113 1 81.25 84 LEU A CA 1
ATOM 668 C C . LEU A 1 84 ? -5.871 -5.941 5.168 1 81.25 84 LEU A C 1
ATOM 670 O O . LEU A 1 84 ? -6.859 -6.426 5.727 1 81.25 84 LEU A O 1
ATOM 674 N N . THR A 1 85 ? -4.676 -6.191 5.57 1 81.25 85 THR A N 1
ATOM 675 C CA . THR A 1 85 ? -4.391 -7.301 6.473 1 81.25 85 THR A CA 1
ATOM 676 C C . THR A 1 85 ? -5.188 -7.164 7.766 1 81.25 85 THR A C 1
ATOM 678 O O . THR A 1 85 ? -5.855 -8.109 8.195 1 81.25 85 THR A O 1
ATOM 681 N N . ASP A 1 86 ? -5.258 -6 8.297 1 85 86 ASP A N 1
ATOM 682 C CA . ASP A 1 86 ? -5.836 -5.82 9.625 1 85 86 ASP A CA 1
ATOM 683 C C . ASP A 1 86 ? -7.332 -5.543 9.539 1 85 86 ASP A C 1
ATOM 685 O O . ASP A 1 86 ? -8.023 -5.496 10.562 1 85 86 ASP A O 1
ATOM 689 N N . VAL A 1 87 ? -7.82 -5.445 8.328 1 86.94 87 VAL A N 1
ATOM 690 C CA . VAL A 1 87 ? -9.234 -5.121 8.203 1 86.94 87 VAL A CA 1
ATOM 691 C C . VAL A 1 87 ? -9.945 -6.203 7.395 1 86.94 87 VAL A C 1
ATOM 693 O O . VAL A 1 87 ? -11.148 -6.098 7.125 1 86.94 87 VAL A O 1
ATOM 696 N N . ALA A 1 88 ? -9.25 -7.172 7.039 1 83.94 88 ALA A N 1
ATOM 697 C CA . ALA A 1 88 ? -9.781 -8.219 6.168 1 83.94 88 ALA A CA 1
ATOM 698 C C . ALA A 1 88 ? -11.039 -8.836 6.762 1 83.94 88 ALA A C 1
ATOM 700 O O . ALA A 1 88 ? -12.055 -8.969 6.074 1 83.94 88 ALA A O 1
ATOM 701 N N . LYS A 1 89 ? -10.945 -9.133 7.992 1 80.5 89 LYS A N 1
ATOM 702 C CA . LYS A 1 89 ? -12.078 -9.781 8.648 1 80.5 89 LYS A CA 1
ATOM 703 C C . LYS A 1 89 ? -13.328 -8.898 8.578 1 80.5 89 LYS A C 1
ATOM 705 O O . LYS A 1 89 ? -14.422 -9.391 8.297 1 80.5 89 LYS A O 1
ATOM 710 N N . ASN A 1 90 ? -13.125 -7.633 8.797 1 80.81 90 ASN A N 1
ATOM 711 C CA . ASN A 1 90 ? -14.234 -6.68 8.773 1 80.81 90 ASN A CA 1
ATOM 712 C C . ASN A 1 90 ? -14.82 -6.543 7.375 1 80.81 90 ASN A C 1
ATOM 714 O O . ASN A 1 90 ? -15.969 -6.129 7.219 1 80.81 90 ASN A O 1
ATOM 718 N N . LEU A 1 91 ? -14.039 -6.891 6.418 1 80.75 91 LEU A N 1
ATOM 719 C CA . LEU A 1 91 ? -14.461 -6.703 5.035 1 80.75 91 LEU A CA 1
ATOM 720 C C . LEU A 1 91 ? -14.906 -8.031 4.422 1 80.75 91 LEU A C 1
ATOM 722 O O . LEU A 1 91 ? -15.172 -8.102 3.219 1 80.75 91 LEU A O 1
ATOM 726 N N . GLY A 1 92 ? -14.945 -9.086 5.266 1 79.56 92 GLY A N 1
ATOM 727 C CA . GLY A 1 92 ? -15.336 -10.398 4.773 1 79.56 92 GLY A CA 1
ATOM 728 C C . GLY A 1 92 ? -14.25 -11.07 3.953 1 79.56 92 GLY A C 1
ATOM 729 O O . GLY A 1 92 ? -14.539 -11.898 3.088 1 79.56 92 GLY A O 1
ATOM 730 N N . LEU A 1 93 ? -13.062 -10.57 4.137 1 81.31 93 LEU A N 1
ATOM 731 C CA . LEU A 1 93 ? -11.906 -11.148 3.461 1 81.31 93 LEU A CA 1
ATOM 732 C C . LEU A 1 93 ? -11.156 -12.109 4.383 1 81.31 93 LEU A C 1
ATOM 734 O O . LEU A 1 93 ? -11.367 -12.094 5.598 1 81.31 93 LEU A O 1
ATOM 738 N N . SER A 1 94 ? -10.406 -12.961 3.771 1 85.81 94 SER A N 1
ATOM 739 C CA . SER A 1 94 ? -9.508 -13.828 4.523 1 85.81 94 SER A CA 1
ATOM 740 C C . SER A 1 94 ? -8.047 -13.492 4.246 1 85.81 94 SER A C 1
ATOM 742 O O . SER A 1 94 ? -7.68 -13.164 3.113 1 85.81 94 SER A O 1
ATOM 744 N N . VAL A 1 95 ? -7.336 -13.539 5.281 1 86.69 95 VAL A N 1
ATOM 745 C CA . VAL A 1 95 ? -5.902 -13.281 5.164 1 86.69 95 VAL A CA 1
ATOM 746 C C . VAL A 1 95 ? -5.125 -14.547 5.52 1 86.69 95 VAL A C 1
ATOM 748 O O . VAL A 1 95 ? -5.383 -15.172 6.547 1 86.69 95 VAL A O 1
ATOM 751 N N . ILE A 1 96 ? -4.238 -14.883 4.598 1 87.81 96 ILE A N 1
ATOM 752 C CA . ILE A 1 96 ? -3.316 -15.984 4.84 1 87.81 96 ILE A CA 1
ATOM 753 C C . ILE A 1 96 ? -1.879 -15.469 4.836 1 87.81 96 ILE A C 1
ATOM 755 O O . ILE A 1 96 ? -1.427 -14.883 3.848 1 87.81 96 ILE A O 1
ATOM 759 N N . THR A 1 97 ? -1.27 -15.664 5.949 1 83.81 97 THR A N 1
ATOM 760 C CA . THR A 1 97 ? 0.146 -15.32 6.02 1 83.81 97 THR A CA 1
ATOM 761 C C . THR A 1 97 ? 1.008 -16.578 6.082 1 83.81 97 THR A C 1
ATOM 763 O O . THR A 1 97 ? 0.808 -17.438 6.945 1 83.81 97 THR A O 1
ATOM 766 N N . ILE A 1 98 ? 1.874 -16.672 5.215 1 83.75 98 ILE A N 1
ATOM 767 C CA . ILE A 1 98 ? 2.746 -17.828 5.137 1 83.75 98 ILE A CA 1
ATOM 768 C C . ILE A 1 98 ? 4.184 -17.422 5.449 1 83.75 98 ILE A C 1
ATOM 770 O O . ILE A 1 98 ? 4.715 -16.484 4.852 1 83.75 98 ILE A O 1
ATOM 774 N N . LEU A 1 99 ? 4.723 -18.047 6.375 1 81.25 99 LEU A N 1
ATOM 775 C CA . LEU A 1 99 ? 6.148 -17.906 6.648 1 81.25 99 LEU A CA 1
ATOM 776 C C . LEU A 1 99 ? 6.934 -19.031 5.977 1 81.25 99 LEU A C 1
ATOM 778 O O . LEU A 1 99 ? 6.754 -20.203 6.309 1 81.25 99 LEU A O 1
ATOM 782 N N . PRO A 1 100 ? 7.75 -18.625 5.023 1 76.94 100 PRO A N 1
ATOM 783 C CA . PRO A 1 100 ? 8.484 -19.672 4.305 1 76.94 100 PRO A CA 1
ATOM 784 C C . PRO A 1 100 ? 9.641 -20.25 5.117 1 76.94 100 PRO A C 1
ATOM 786 O O . PRO A 1 100 ? 10.133 -19.594 6.043 1 76.94 100 PRO A O 1
ATOM 789 N N . ASN A 1 101 ? 9.984 -21.484 4.84 1 75.06 101 ASN A N 1
ATOM 790 C CA . ASN A 1 101 ? 11.164 -22.094 5.438 1 75.06 101 ASN A CA 1
ATOM 791 C C . ASN A 1 101 ? 12.438 -21.328 5.074 1 75.06 101 ASN A C 1
ATOM 793 O O . ASN A 1 101 ? 13.344 -21.203 5.895 1 75.06 101 ASN A O 1
ATOM 797 N N . ASN A 1 102 ? 12.359 -20.859 3.771 1 67.38 102 ASN A N 1
ATOM 798 C CA . ASN A 1 102 ? 13.461 -20.062 3.244 1 67.38 102 ASN A CA 1
ATOM 799 C C . ASN A 1 102 ? 12.953 -18.797 2.557 1 67.38 102 ASN A C 1
ATOM 801 O O . ASN A 1 102 ? 12.156 -18.859 1.625 1 67.38 102 ASN A O 1
ATOM 805 N N . ALA A 1 103 ? 13.281 -17.672 3.15 1 61 103 ALA A N 1
ATOM 806 C CA . ALA A 1 103 ? 12.828 -16.375 2.668 1 61 103 ALA A CA 1
ATOM 807 C C . ALA A 1 103 ? 13.078 -16.219 1.169 1 61 103 ALA A C 1
ATOM 809 O O . ALA A 1 103 ? 12.336 -15.523 0.478 1 61 103 ALA A O 1
ATOM 810 N N . GLY A 1 104 ? 14.055 -16.953 0.708 1 60.31 104 GLY A N 1
ATOM 811 C CA . GLY A 1 104 ? 14.43 -16.844 -0.695 1 60.31 104 GLY A CA 1
ATOM 812 C C . GLY A 1 104 ? 13.727 -17.875 -1.573 1 60.31 104 GLY A C 1
ATOM 813 O O . GLY A 1 104 ? 14.031 -17.984 -2.762 1 60.31 104 GLY A O 1
ATOM 814 N N . ASP A 1 105 ? 12.844 -18.531 -0.881 1 62.31 105 ASP A N 1
ATOM 815 C CA . ASP A 1 105 ? 12.156 -19.531 -1.697 1 62.31 105 ASP A CA 1
ATOM 816 C C . ASP A 1 105 ? 11.219 -18.875 -2.703 1 62.31 105 ASP A C 1
ATOM 818 O O . ASP A 1 105 ? 10.133 -18.422 -2.338 1 62.3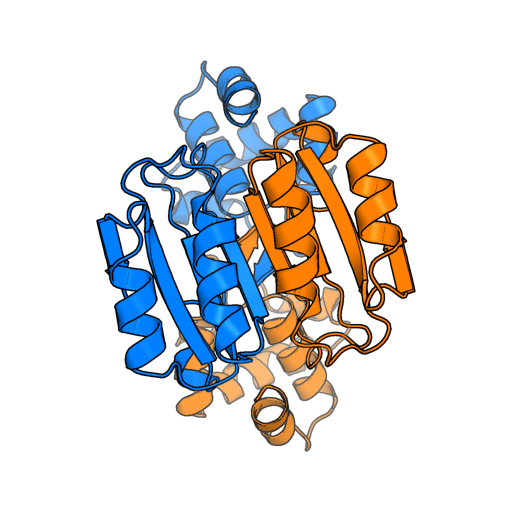1 105 ASP A O 1
ATOM 822 N N . LYS A 1 106 ? 11.68 -18.812 -3.932 1 61.66 106 LYS A N 1
ATOM 823 C CA . LYS A 1 106 ? 11.008 -18.141 -5.039 1 61.66 106 LYS A CA 1
ATOM 824 C C . LYS A 1 106 ? 9.719 -18.844 -5.418 1 61.66 106 LYS A C 1
ATOM 826 O O . LYS A 1 106 ? 8.844 -18.266 -6.062 1 61.66 106 LYS A O 1
ATOM 831 N N . ASN A 1 107 ? 9.562 -20.078 -4.84 1 69.44 107 ASN A N 1
ATOM 832 C CA . ASN A 1 107 ? 8.461 -20.906 -5.328 1 69.44 107 ASN A CA 1
ATOM 833 C C . ASN A 1 107 ? 7.277 -20.875 -4.367 1 69.44 107 ASN A C 1
ATOM 835 O O . ASN A 1 107 ? 6.223 -21.453 -4.66 1 69.44 107 ASN A O 1
ATOM 839 N N . ILE A 1 108 ? 7.492 -20.141 -3.285 1 76.25 108 ILE A N 1
ATOM 840 C CA . ILE A 1 108 ? 6.445 -20.188 -2.268 1 76.25 108 ILE A CA 1
ATOM 841 C C . ILE A 1 108 ? 5.172 -19.531 -2.803 1 76.25 108 ILE A C 1
ATOM 843 O O . ILE A 1 108 ? 4.066 -20.016 -2.547 1 76.25 108 ILE A O 1
ATOM 847 N N . VAL A 1 109 ? 5.309 -18.453 -3.543 1 76.06 109 VAL A N 1
ATOM 848 C CA . VAL A 1 109 ? 4.145 -17.766 -4.082 1 76.06 109 VAL A CA 1
ATOM 849 C C . VAL A 1 109 ? 3.422 -18.656 -5.078 1 76.06 109 VAL A C 1
ATOM 851 O O . VAL A 1 109 ? 2.209 -18.859 -4.98 1 76.06 109 VAL A O 1
ATOM 854 N N . ALA A 1 110 ? 4.203 -19.25 -5.91 1 77.31 110 ALA A N 1
ATOM 855 C CA . ALA A 1 110 ? 3.623 -20.109 -6.934 1 77.31 110 ALA A CA 1
ATOM 856 C C . ALA A 1 110 ? 2.908 -21.297 -6.305 1 77.31 110 ALA A C 1
ATOM 858 O O . ALA A 1 110 ? 1.796 -21.656 -6.711 1 77.31 110 ALA A O 1
ATOM 859 N N . SER A 1 111 ? 3.512 -21.891 -5.352 1 81.44 111 SER A N 1
ATOM 860 C CA . SER A 1 111 ? 2.939 -23.062 -4.707 1 81.44 111 SER A CA 1
ATOM 861 C C . SER A 1 111 ? 1.648 -22.719 -3.971 1 81.44 111 SER A C 1
ATOM 863 O O . SER A 1 111 ? 0.662 -23.453 -4.062 1 81.44 111 SER A O 1
ATOM 865 N N . ALA A 1 112 ? 1.651 -21.656 -3.27 1 83 112 ALA A N 1
ATOM 866 C CA . ALA A 1 112 ? 0.472 -21.234 -2.52 1 83 112 ALA A CA 1
ATOM 867 C C . ALA A 1 112 ? -0.68 -20.891 -3.459 1 83 112 ALA A C 1
ATOM 869 O O . ALA A 1 112 ? -1.822 -21.297 -3.225 1 83 112 ALA A O 1
ATOM 870 N N . VAL A 1 113 ? -0.331 -20.156 -4.5 1 79.88 113 VAL A N 1
ATOM 871 C CA . VAL A 1 113 ? -1.348 -19.75 -5.461 1 79.88 113 VAL A CA 1
ATOM 872 C C . VAL A 1 113 ? -1.955 -20.969 -6.137 1 79.88 113 VAL A C 1
ATOM 874 O O . VAL A 1 113 ? -3.162 -21.031 -6.379 1 79.88 113 VAL A O 1
ATOM 877 N N . ASP A 1 114 ? -1.114 -21.906 -6.418 1 82.06 114 ASP A N 1
ATOM 878 C CA . ASP A 1 114 ? -1.603 -23.141 -7.027 1 82.06 114 ASP A CA 1
ATOM 879 C C . ASP A 1 114 ? -2.639 -23.812 -6.137 1 82.06 114 ASP A C 1
ATOM 881 O O . ASP A 1 114 ? -3.668 -24.281 -6.625 1 82.06 114 ASP A O 1
ATOM 885 N N . VAL A 1 115 ? -2.354 -23.906 -4.906 1 85.38 115 VAL A N 1
ATOM 886 C CA . VAL A 1 115 ? -3.283 -24.5 -3.955 1 85.38 115 VAL A CA 1
ATOM 887 C C . VAL A 1 115 ? -4.594 -23.719 -3.953 1 85.38 115 VAL A C 1
ATOM 889 O O . VAL A 1 115 ? -5.672 -24.297 -4.098 1 85.38 115 VAL A O 1
ATOM 892 N N . LEU A 1 116 ? -4.516 -22.422 -3.871 1 84.25 116 LEU A N 1
ATOM 893 C CA . LEU A 1 116 ? -5.707 -21.594 -3.738 1 84.25 116 LEU A CA 1
ATOM 894 C C . LEU A 1 116 ? -6.52 -21.609 -5.027 1 84.25 116 LEU A C 1
ATOM 896 O O . LEU A 1 116 ? -7.754 -21.562 -4.992 1 84.25 116 LEU A O 1
ATOM 900 N N . ALA A 1 117 ? -5.828 -21.672 -6.113 1 80.5 117 ALA A N 1
ATOM 901 C CA . ALA A 1 117 ? -6.488 -21.719 -7.414 1 80.5 117 ALA A CA 1
ATOM 902 C C . ALA A 1 117 ? -7.32 -22.984 -7.559 1 80.5 117 ALA A C 1
ATOM 904 O O . ALA A 1 117 ? -8.383 -22.984 -8.188 1 80.5 117 ALA A O 1
ATOM 905 N N . SER A 1 118 ? -6.863 -23.969 -7 1 85.62 118 SER A N 1
ATOM 906 C CA . SER A 1 118 ? -7.559 -25.25 -7.109 1 85.62 118 SER A CA 1
ATOM 907 C C . SER A 1 118 ? -8.891 -25.219 -6.371 1 85.62 118 SER A C 1
ATOM 909 O O . SER A 1 118 ? -9.766 -26.047 -6.613 1 85.62 118 SER A O 1
ATOM 911 N N . TYR A 1 119 ? -9.133 -24.25 -5.57 1 85.19 119 TYR A N 1
ATOM 912 C CA . TYR A 1 119 ? -10.375 -24.125 -4.824 1 85.19 119 TYR A CA 1
ATOM 913 C C . TYR A 1 119 ? -11.219 -22.969 -5.367 1 85.19 119 TYR A C 1
ATOM 915 O O . TYR A 1 119 ? -12.258 -22.625 -4.789 1 85.19 119 TYR A O 1
ATOM 923 N N . ASP A 1 120 ? -10.75 -22.391 -6.441 1 79.06 120 ASP A N 1
ATOM 924 C CA . ASP A 1 120 ? -11.469 -21.328 -7.145 1 79.06 120 ASP A CA 1
ATOM 925 C C . ASP A 1 120 ? -11.719 -20.141 -6.223 1 79.06 120 ASP A C 1
ATOM 927 O O . ASP A 1 120 ? -12.836 -19.609 -6.184 1 79.06 120 ASP A O 1
ATOM 931 N N . LEU A 1 121 ? -10.781 -19.828 -5.383 1 76.94 121 LEU A N 1
ATOM 932 C CA . LEU A 1 121 ? -10.883 -18.688 -4.488 1 76.94 121 LEU A CA 1
ATOM 933 C C . LEU A 1 121 ? -10.375 -17.422 -5.172 1 76.94 121 LEU A C 1
ATOM 935 O O . LEU A 1 121 ? -9.305 -17.422 -5.781 1 76.94 121 LEU A O 1
ATOM 939 N N . PRO A 1 122 ? -11.203 -16.359 -5.164 1 73.75 122 PRO A N 1
ATOM 940 C CA . PRO A 1 122 ? -10.758 -15.117 -5.789 1 73.75 122 PRO A CA 1
ATOM 941 C C . PRO A 1 122 ? -9.656 -14.414 -4.996 1 73.75 122 PRO A C 1
ATOM 943 O O . PRO A 1 122 ? -9.875 -14 -3.855 1 73.75 122 PRO A O 1
ATOM 946 N N . LEU A 1 123 ? -8.492 -14.344 -5.59 1 75.12 123 LEU A N 1
ATOM 947 C CA . LEU A 1 123 ? -7.367 -13.688 -4.938 1 75.12 123 LEU A CA 1
ATOM 948 C C . LEU A 1 123 ? -7.461 -12.172 -5.086 1 75.12 123 LEU A C 1
ATOM 950 O O . LEU A 1 123 ? -7.723 -11.664 -6.18 1 75.12 123 LEU A O 1
ATOM 954 N N . ARG A 1 124 ? -7.348 -11.453 -3.963 1 71.81 124 ARG A N 1
ATOM 955 C CA . ARG A 1 124 ? -7.434 -9.992 -3.965 1 71.81 124 ARG A CA 1
ATOM 956 C C . ARG A 1 124 ? -6.047 -9.359 -3.961 1 71.81 124 ARG A C 1
ATOM 958 O O . ARG A 1 124 ? -5.789 -8.422 -4.711 1 71.81 124 ARG A O 1
ATOM 965 N N . GLN A 1 125 ? -5.23 -9.82 -3.086 1 75.44 125 GLN A N 1
ATOM 966 C CA . GLN A 1 125 ? -3.889 -9.266 -2.951 1 75.44 125 GLN A CA 1
ATOM 967 C C . GLN A 1 125 ? -2.895 -10.328 -2.488 1 75.44 125 GLN A C 1
ATOM 969 O O . GLN A 1 125 ? -3.234 -11.188 -1.677 1 75.44 125 GLN A O 1
ATOM 974 N N . ILE A 1 126 ? -1.785 -10.297 -3.105 1 76.06 126 ILE A N 1
ATOM 975 C CA . ILE A 1 126 ? -0.65 -11.078 -2.631 1 76.06 126 ILE A CA 1
ATOM 976 C C . ILE A 1 126 ? 0.569 -10.18 -2.467 1 76.06 126 ILE A C 1
ATOM 978 O O . ILE A 1 126 ? 0.865 -9.359 -3.34 1 76.06 126 ILE A O 1
ATOM 982 N N . PHE A 1 127 ? 1.06 -10.188 -1.388 1 75.88 127 PHE A N 1
ATOM 983 C CA . PHE A 1 127 ? 2.303 -9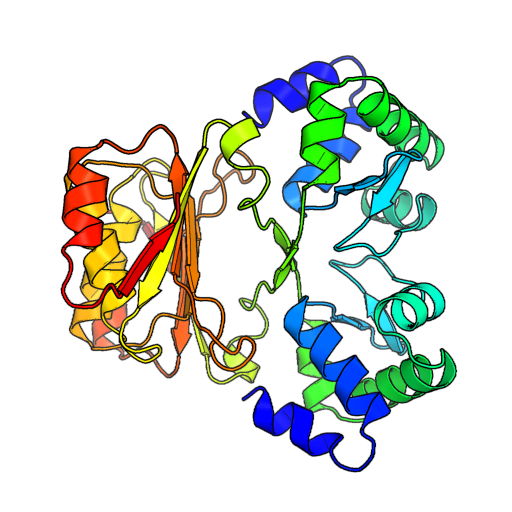.43 -1.293 1 75.88 127 PHE A CA 1
ATOM 984 C C . PHE A 1 127 ? 3.344 -10.195 -0.49 1 75.88 127 PHE A C 1
ATOM 986 O O . PHE A 1 127 ? 3.004 -10.922 0.447 1 75.88 127 PHE A O 1
ATOM 993 N N . VAL A 1 128 ? 4.418 -10.148 -1.08 1 65.5 128 VAL A N 1
ATOM 994 C CA . VAL A 1 128 ? 5.59 -10.656 -0.376 1 65.5 128 VAL A CA 1
ATOM 995 C C . VAL A 1 128 ? 6.34 -9.5 0.284 1 65.5 128 VAL A C 1
ATOM 997 O O . VAL A 1 128 ? 6.605 -8.484 -0.355 1 65.5 128 VAL A O 1
ATOM 1000 N N . THR A 1 129 ? 6.258 -9.469 1.578 1 62.03 129 THR A N 1
ATOM 1001 C CA . THR A 1 129 ? 7.004 -8.414 2.254 1 62.03 129 THR A CA 1
ATOM 1002 C C . THR A 1 129 ? 8.484 -8.484 1.903 1 62.03 129 THR A C 1
ATOM 1004 O O . THR A 1 129 ? 9.062 -9.578 1.835 1 62.03 129 THR A O 1
ATOM 1007 N N . ASP A 1 130 ? 8.992 -7.438 1.318 1 55.28 130 ASP A N 1
ATOM 1008 C CA . ASP A 1 130 ? 10.352 -7.332 0.793 1 55.28 130 ASP A CA 1
ATOM 1009 C C . ASP A 1 130 ? 11.383 -7.75 1.843 1 55.28 130 ASP A C 1
ATOM 1011 O O . ASP A 1 130 ? 11.461 -7.145 2.914 1 55.28 130 ASP A O 1
ATOM 1015 N N . PRO A 1 131 ? 11.977 -8.836 1.494 1 54.19 131 PRO A N 1
ATOM 1016 C CA . PRO A 1 131 ? 13.008 -9.297 2.43 1 54.19 131 PRO A CA 1
ATOM 1017 C C . PRO A 1 131 ? 14.016 -8.203 2.779 1 54.19 131 PRO A C 1
ATOM 1019 O O . PRO A 1 131 ? 14.695 -8.289 3.809 1 54.19 131 PRO A O 1
ATOM 1022 N N . TYR A 1 132 ? 14.188 -7.355 1.837 1 52.94 132 TYR A N 1
ATOM 1023 C CA . TYR A 1 132 ? 15.195 -6.34 2.119 1 52.94 132 TYR A CA 1
ATOM 1024 C C . TYR A 1 132 ? 14.695 -5.352 3.164 1 52.94 132 TYR A C 1
ATOM 1026 O O . TYR A 1 132 ? 15.5 -4.699 3.844 1 52.94 132 TYR A O 1
ATOM 1034 N N . VAL A 1 133 ? 13.406 -5.336 3.209 1 51.31 133 VAL A N 1
ATOM 1035 C CA . VAL A 1 133 ? 12.852 -4.359 4.137 1 51.31 133 VAL A CA 1
ATOM 1036 C C . VAL A 1 133 ? 12.547 -5.027 5.473 1 51.31 133 VAL A C 1
ATOM 1038 O O . VAL A 1 133 ? 12.758 -4.438 6.535 1 51.31 133 VAL A O 1
ATOM 1041 N N . VAL A 1 134 ? 12.062 -6.238 5.238 1 52.47 134 VAL A N 1
ATOM 1042 C CA . VAL A 1 134 ? 11.672 -6.906 6.477 1 52.47 134 VAL A CA 1
ATOM 1043 C C . VAL A 1 134 ? 12.57 -8.117 6.719 1 52.47 134 VAL A C 1
ATOM 1045 O O . VAL A 1 134 ? 13.023 -8.766 5.77 1 52.47 134 VAL A O 1
ATOM 1048 N N . GLU A 1 135 ? 12.969 -8.297 7.871 1 53.78 135 GLU A N 1
ATOM 1049 C CA . GLU A 1 135 ? 13.836 -9.391 8.289 1 53.78 135 GLU A CA 1
ATOM 1050 C C . GLU A 1 135 ? 13.234 -10.742 7.906 1 53.78 135 GLU A C 1
ATOM 1052 O O . GLU A 1 135 ? 13.961 -11.648 7.48 1 53.78 135 GLU A O 1
ATOM 1057 N N . THR A 1 136 ? 11.984 -10.898 8.141 1 54.84 136 THR A N 1
ATOM 1058 C CA . THR A 1 136 ? 11.32 -12.164 7.855 1 54.84 136 THR A CA 1
ATOM 1059 C C . THR A 1 136 ? 10.281 -11.992 6.746 1 54.84 136 THR A C 1
ATOM 1061 O O . THR A 1 136 ? 9.148 -11.609 7.012 1 54.84 136 THR A O 1
ATOM 1064 N N . PRO A 1 137 ? 10.836 -12.25 5.531 1 63.81 137 PRO A N 1
ATOM 1065 C CA . PRO A 1 137 ? 9.891 -12.109 4.418 1 63.81 137 PRO A CA 1
ATOM 1066 C C . PRO A 1 137 ? 8.664 -13.016 4.566 1 63.81 137 PRO A C 1
ATOM 1068 O O . PRO A 1 137 ? 8.773 -14.133 5.062 1 63.81 137 PRO A O 1
ATOM 1071 N N . ARG A 1 138 ? 7.527 -12.484 4.562 1 75.44 138 ARG A N 1
ATOM 1072 C CA . ARG A 1 138 ? 6.277 -13.234 4.645 1 75.44 138 ARG A CA 1
ATOM 1073 C C . ARG A 1 138 ? 5.426 -13.016 3.4 1 75.44 138 ARG A C 1
ATOM 1075 O O . ARG A 1 138 ? 5.52 -11.977 2.748 1 75.44 138 ARG A O 1
ATOM 1082 N N . LEU A 1 139 ? 4.77 -14.164 3.055 1 78.44 139 LEU A N 1
ATOM 1083 C CA . LEU A 1 139 ? 3.775 -14.086 1.989 1 78.44 139 LEU A CA 1
ATOM 1084 C C . LEU A 1 139 ? 2.381 -13.852 2.562 1 78.44 139 LEU A C 1
ATOM 1086 O O . LEU A 1 139 ? 1.915 -14.625 3.404 1 78.44 139 LEU A O 1
ATOM 1090 N N . VAL A 1 140 ? 1.846 -12.758 2.256 1 81.75 140 VAL A N 1
ATOM 1091 C CA . VAL A 1 140 ? 0.484 -12.453 2.684 1 81.75 140 VAL A CA 1
ATOM 1092 C C . VAL A 1 140 ? -0.466 -12.555 1.492 1 81.75 140 VAL A C 1
ATOM 1094 O O . VAL A 1 140 ? -0.233 -11.945 0.448 1 81.75 140 VAL A O 1
ATOM 1097 N N . ILE A 1 141 ? -1.451 -13.359 1.714 1 82.88 141 ILE A N 1
ATOM 1098 C CA . ILE A 1 141 ? -2.455 -13.555 0.673 1 82.88 141 ILE A CA 1
ATOM 1099 C C . ILE A 1 141 ? -3.828 -13.141 1.197 1 82.88 141 ILE A C 1
ATOM 1101 O O . ILE A 1 141 ? -4.246 -13.562 2.275 1 82.88 141 ILE A O 1
ATOM 1105 N N . ILE A 1 142 ? -4.453 -12.305 0.477 1 82.12 142 ILE A N 1
ATOM 1106 C CA . ILE A 1 142 ? -5.797 -11.859 0.816 1 82.12 142 ILE A CA 1
ATOM 1107 C C . ILE A 1 142 ? -6.789 -12.367 -0.229 1 82.12 142 ILE A C 1
ATOM 1109 O O . ILE A 1 142 ? -6.586 -12.172 -1.431 1 82.12 142 ILE A O 1
ATOM 1113 N N . ILE A 1 143 ? -7.75 -13.039 0.236 1 82.06 143 ILE A N 1
ATOM 1114 C CA . ILE A 1 143 ? -8.742 -13.609 -0.67 1 82.06 143 ILE A CA 1
ATOM 1115 C C . ILE A 1 143 ? -10.133 -13.125 -0.281 1 82.06 143 ILE A C 1
ATOM 1117 O O . ILE A 1 143 ? -10.359 -12.711 0.858 1 82.06 143 ILE A O 1
ATOM 1121 N N . ASP A 1 144 ? -10.945 -13.188 -1.32 1 77.94 144 ASP A N 1
ATOM 1122 C CA . ASP A 1 144 ? -12.352 -12.875 -1.055 1 77.94 144 ASP A CA 1
ATOM 1123 C C . ASP A 1 144 ? -13.094 -14.102 -0.523 1 77.94 144 ASP A C 1
ATOM 1125 O O . ASP A 1 144 ? -13.039 -15.172 -1.126 1 77.94 144 ASP A O 1
ATOM 1129 N N . GLY A 1 145 ? -13.711 -13.953 0.658 1 79.44 145 GLY A N 1
ATOM 1130 C CA . GLY A 1 145 ? -14.492 -15.047 1.225 1 79.44 145 GLY A CA 1
ATOM 1131 C C . GLY A 1 145 ? -13.727 -15.867 2.242 1 79.44 145 GLY A C 1
ATOM 1132 O O . GLY A 1 145 ? -12.68 -15.43 2.736 1 79.44 145 GLY A O 1
ATOM 1133 N N . VAL A 1 146 ? -14.359 -17.047 2.572 1 83.56 146 VAL A N 1
ATOM 1134 C CA . VAL A 1 146 ? -13.805 -17.922 3.605 1 83.56 146 VAL A CA 1
ATOM 1135 C C . VAL A 1 146 ? -12.945 -19.016 2.959 1 83.56 146 VAL A C 1
ATOM 1137 O O . VAL A 1 146 ? -13.312 -19.562 1.918 1 83.56 146 VAL A O 1
ATOM 1140 N N . ILE A 1 147 ? -11.828 -19.25 3.49 1 86.62 147 ILE A N 1
ATOM 1141 C CA . ILE A 1 147 ? -10.93 -20.297 2.998 1 86.62 147 ILE A CA 1
ATOM 1142 C C . ILE A 1 147 ? -11.344 -21.641 3.568 1 86.62 147 ILE A C 1
ATOM 1144 O O . ILE A 1 147 ? -11.461 -21.812 4.785 1 86.62 147 ILE A O 1
ATOM 1148 N N . PRO A 1 148 ? -11.555 -22.547 2.709 1 89.12 148 PRO A N 1
ATOM 1149 C CA . PRO A 1 148 ? -11.875 -23.891 3.186 1 89.12 148 PRO A CA 1
ATOM 1150 C C . PRO A 1 148 ? -10.758 -24.5 4.027 1 89.12 148 PRO A C 1
ATOM 1152 O O . PRO A 1 148 ? -9.578 -24.281 3.752 1 89.12 148 PRO A O 1
ATOM 1155 N N . ALA A 1 149 ? -11.211 -25.297 5.023 1 89.5 149 ALA A N 1
ATOM 1156 C CA . ALA A 1 149 ? -10.266 -25.953 5.926 1 89.5 149 ALA A CA 1
ATOM 1157 C C . ALA A 1 149 ? -9.273 -26.812 5.152 1 89.5 149 ALA A C 1
ATOM 1159 O O . ALA A 1 149 ? -8.086 -26.875 5.496 1 89.5 149 ALA A O 1
ATOM 1160 N N . GLU A 1 150 ? -9.711 -27.406 4.145 1 92.06 150 GLU A N 1
ATOM 1161 C CA . GLU A 1 150 ? -8.852 -28.281 3.348 1 92.06 150 GLU A CA 1
ATOM 1162 C C . GLU A 1 150 ? -7.746 -27.484 2.664 1 92.06 150 GLU A C 1
ATOM 1164 O O . GLU A 1 150 ? -6.609 -27.953 2.559 1 92.06 150 GLU A O 1
ATOM 1169 N N . ALA A 1 151 ? -8.117 -26.344 2.16 1 89.81 151 ALA A N 1
ATOM 1170 C CA . ALA A 1 151 ? -7.121 -25.5 1.515 1 89.81 151 ALA A CA 1
ATOM 1171 C C . ALA A 1 151 ? -6.047 -25.062 2.506 1 89.81 151 ALA A C 1
ATOM 1173 O O . ALA A 1 151 ? -4.859 -25.031 2.172 1 89.81 151 ALA A O 1
ATOM 1174 N N . ILE A 1 152 ? -6.477 -24.766 3.717 1 90.56 152 ILE A N 1
ATOM 1175 C CA . ILE A 1 152 ? -5.555 -24.359 4.773 1 90.56 152 ILE A CA 1
ATOM 1176 C C . ILE A 1 152 ? -4.562 -25.484 5.047 1 90.56 152 ILE A C 1
ATOM 1178 O O . ILE A 1 152 ? -3.357 -25.25 5.152 1 90.56 152 ILE A O 1
ATOM 1182 N N . GLN A 1 153 ? -5.109 -26.672 5.109 1 91.31 153 GLN A N 1
ATOM 1183 C CA . GLN A 1 153 ? -4.258 -27.828 5.395 1 91.31 153 GLN A CA 1
ATOM 1184 C C . GLN A 1 153 ? -3.262 -28.062 4.262 1 91.31 153 GLN A C 1
ATOM 1186 O O . GLN A 1 153 ? -2.092 -28.359 4.512 1 91.31 153 GLN A O 1
ATOM 1191 N N . LYS A 1 154 ? -3.721 -27.953 3.098 1 92.12 154 LYS A N 1
ATOM 1192 C CA . LYS A 1 154 ? -2.836 -28.141 1.949 1 92.12 154 LYS A CA 1
ATOM 1193 C C . LYS A 1 154 ? -1.711 -27.109 1.956 1 92.12 154 LYS A C 1
ATOM 1195 O O . LYS A 1 154 ? -0.562 -27.422 1.646 1 92.12 154 LYS A O 1
ATOM 1200 N N . LEU A 1 155 ? -2.084 -25.859 2.279 1 89.5 155 LEU A N 1
ATOM 1201 C CA . LEU A 1 155 ? -1.082 -24.797 2.354 1 89.5 155 LEU A CA 1
ATOM 1202 C C . LEU A 1 155 ? -0.056 -25.094 3.443 1 89.5 155 LEU A C 1
ATOM 1204 O O . LEU A 1 155 ? 1.146 -24.906 3.236 1 89.5 155 LEU A O 1
ATOM 1208 N N . ARG A 1 156 ? -0.534 -25.578 4.551 1 87.94 156 ARG A N 1
ATOM 1209 C CA . ARG A 1 156 ? 0.329 -25.891 5.684 1 87.94 156 ARG A CA 1
ATOM 1210 C C . ARG A 1 156 ? 1.318 -27 5.336 1 87.94 156 ARG A C 1
ATOM 1212 O O . ARG A 1 156 ? 2.441 -27.016 5.848 1 87.94 156 ARG A O 1
ATOM 1219 N N . ASN A 1 157 ? 0.886 -27.812 4.445 1 89.62 157 ASN A N 1
ATOM 1220 C CA . ASN A 1 157 ? 1.667 -29 4.145 1 89.62 157 ASN A CA 1
ATOM 1221 C C . ASN A 1 157 ? 2.656 -28.75 3.01 1 89.62 157 ASN A C 1
ATOM 1223 O O . ASN A 1 157 ? 3.438 -29.641 2.656 1 89.62 157 ASN A O 1
ATOM 1227 N N . LEU A 1 158 ? 2.6 -27.578 2.455 1 88.19 158 LEU A N 1
ATOM 1228 C CA . LEU A 1 158 ? 3.586 -27.281 1.425 1 88.19 158 LEU A CA 1
ATOM 1229 C C . LEU A 1 158 ? 5 -27.344 1.992 1 88.19 158 LEU A C 1
ATOM 1231 O O . LEU A 1 158 ? 5.254 -26.844 3.09 1 88.19 158 LEU A O 1
ATOM 1235 N N . PRO A 1 159 ? 5.898 -27.938 1.293 1 83.75 159 PRO A N 1
ATOM 1236 C CA . PRO A 1 159 ? 7.262 -28.109 1.791 1 83.75 159 PRO A CA 1
ATOM 1237 C C . PRO A 1 159 ? 7.965 -26.781 2.07 1 83.75 159 PRO A C 1
ATOM 1239 O O . PRO A 1 159 ? 8.859 -26.719 2.92 1 83.75 159 PRO A O 1
ATOM 1242 N N . THR A 1 160 ? 7.543 -25.797 1.427 1 81.19 160 THR A N 1
ATOM 1243 C CA . THR A 1 160 ? 8.227 -24.516 1.528 1 81.19 160 THR A CA 1
ATOM 1244 C C . THR A 1 160 ? 7.656 -23.688 2.678 1 81.19 160 THR A C 1
ATOM 1246 O O . THR A 1 160 ? 8.188 -22.625 3.01 1 81.19 160 THR A O 1
ATOM 1249 N N . VAL A 1 161 ? 6.645 -24.188 3.396 1 81.56 161 VAL A N 1
ATOM 1250 C CA . VAL A 1 161 ? 5.934 -23.406 4.402 1 81.56 161 VAL A CA 1
ATOM 1251 C C . VAL A 1 161 ? 6.414 -23.797 5.797 1 81.56 161 VAL A C 1
ATOM 1253 O O . VAL A 1 161 ? 6.355 -24.969 6.172 1 81.56 161 VAL A O 1
ATOM 1256 N N . ARG A 1 162 ? 6.895 -22.891 6.52 1 82.06 162 ARG A N 1
ATOM 1257 C CA . ARG A 1 162 ? 7.281 -23.094 7.914 1 82.06 162 ARG A CA 1
ATOM 1258 C C . ARG A 1 162 ? 6.078 -22.953 8.844 1 82.06 162 ARG A C 1
ATOM 1260 O O . ARG A 1 162 ? 5.859 -23.797 9.711 1 82.06 162 ARG A O 1
ATOM 1267 N N . SER A 1 163 ? 5.273 -21.891 8.578 1 82.62 163 SER A N 1
ATOM 1268 C CA . SER A 1 163 ? 4.094 -21.656 9.406 1 82.62 163 SER A CA 1
ATOM 1269 C C . SER A 1 163 ? 3.029 -20.875 8.648 1 82.62 163 SER A C 1
ATOM 1271 O O . SER A 1 163 ? 3.33 -20.219 7.645 1 82.62 163 SER A O 1
ATOM 1273 N N . LEU A 1 164 ? 1.845 -21.109 9.078 1 83.94 164 LEU A N 1
ATOM 1274 C CA . LEU A 1 164 ? 0.69 -20.453 8.492 1 83.94 164 LEU A CA 1
ATOM 1275 C C . LEU A 1 164 ? -0.115 -19.719 9.555 1 83.94 164 LEU A C 1
ATOM 1277 O O . LEU A 1 164 ? -0.383 -20.266 10.625 1 83.94 164 LEU A O 1
ATOM 1281 N N . ILE A 1 165 ? -0.287 -18.453 9.344 1 77.19 165 ILE A N 1
ATOM 1282 C CA . ILE A 1 165 ? -1.088 -17.625 10.25 1 77.19 165 ILE A CA 1
ATOM 1283 C C . ILE A 1 165 ? -2.365 -17.188 9.547 1 77.19 165 ILE A C 1
ATOM 1285 O O . ILE A 1 165 ? -2.324 -16.734 8.391 1 77.19 165 ILE A O 1
ATOM 1289 N N . LEU A 1 166 ? -3.506 -17.391 10.188 1 81.38 166 LEU A N 1
ATOM 1290 C CA . LEU A 1 166 ? -4.809 -17 9.656 1 81.38 166 LEU A CA 1
ATOM 1291 C C . LEU A 1 166 ? -5.398 -15.836 10.461 1 81.38 166 LEU A C 1
ATOM 1293 O O . LEU A 1 166 ? -5.164 -15.734 11.664 1 81.38 166 LEU A O 1
ATOM 1297 N N . MET B 1 1 ? -18.094 -5.117 -0.243 1 61.56 1 MET B N 1
ATOM 1298 C CA . MET B 1 1 ? -18.125 -4.609 1.125 1 61.56 1 MET B CA 1
ATOM 1299 C C . MET B 1 1 ? -17.906 -3.1 1.15 1 61.56 1 MET B C 1
ATOM 1301 O O . MET B 1 1 ? -18.625 -2.373 1.834 1 61.56 1 MET B O 1
ATOM 1305 N N . TRP B 1 2 ? -17.141 -2.652 0.153 1 73.88 2 TRP B N 1
ATOM 1306 C CA . TRP B 1 2 ? -17 -1.202 0.118 1 73.88 2 TRP B CA 1
ATOM 1307 C C . TRP B 1 2 ? -18.344 -0.525 -0.111 1 73.88 2 TRP B C 1
ATOM 1309 O O . TRP B 1 2 ? -18.609 0.548 0.437 1 73.88 2 TRP B O 1
ATOM 1319 N N . ARG B 1 3 ? -19.109 -1.311 -0.695 1 76.06 3 ARG B N 1
ATOM 1320 C CA . ARG B 1 3 ? -20.422 -0.76 -1.034 1 76.06 3 ARG B CA 1
ATOM 1321 C C . ARG B 1 3 ? -21.234 -0.488 0.222 1 76.06 3 ARG B C 1
ATOM 1323 O O . ARG B 1 3 ? -21.891 0.553 0.33 1 76.06 3 ARG B O 1
ATOM 1330 N N . ARG B 1 4 ? -21.188 -1.466 1.098 1 83.19 4 ARG B N 1
ATOM 1331 C CA . ARG B 1 4 ? -21.969 -1.328 2.328 1 83.19 4 ARG B CA 1
ATOM 1332 C C . ARG B 1 4 ? -21.5 -0.11 3.127 1 83.19 4 ARG B C 1
ATOM 1334 O O . ARG B 1 4 ? -22.328 0.585 3.729 1 83.19 4 ARG B O 1
ATOM 1341 N N . ILE B 1 5 ? -20.234 0.206 3.09 1 88.38 5 ILE B N 1
ATOM 1342 C CA . ILE B 1 5 ? -19.688 1.349 3.805 1 88.38 5 ILE B CA 1
ATOM 1343 C C . ILE B 1 5 ? -20.125 2.646 3.135 1 88.38 5 ILE B C 1
ATOM 1345 O O . ILE B 1 5 ? -20.594 3.57 3.809 1 88.38 5 ILE B O 1
ATOM 1349 N N . LEU B 1 6 ? -20.078 2.625 1.822 1 89.06 6 LEU B N 1
ATOM 1350 C CA . LEU B 1 6 ? -20.438 3.828 1.074 1 89.06 6 LEU B CA 1
ATOM 1351 C C . LEU B 1 6 ? -21.922 4.125 1.188 1 89.06 6 LEU B C 1
ATOM 1353 O O . LEU B 1 6 ? -22.328 5.289 1.189 1 89.06 6 LEU B O 1
ATOM 1357 N N . GLU B 1 7 ? -22.656 3.074 1.343 1 89.31 7 GLU B N 1
ATOM 1358 C CA . GLU B 1 7 ? -24.109 3.227 1.461 1 89.31 7 GLU B CA 1
ATOM 1359 C C . GLU B 1 7 ? -24.484 4.004 2.719 1 89.31 7 GLU B C 1
ATOM 1361 O O . GLU B 1 7 ? -25.5 4.688 2.752 1 89.31 7 GLU B O 1
ATOM 1366 N N . GLN B 1 8 ? -23.688 3.949 3.734 1 91.69 8 GLN B N 1
ATOM 1367 C CA . GLN B 1 8 ? -23.938 4.676 4.973 1 91.69 8 GLN B CA 1
ATOM 1368 C C . GLN B 1 8 ? -23.812 6.184 4.762 1 91.69 8 GLN B C 1
ATOM 1370 O O . GLN B 1 8 ? -24.281 6.969 5.59 1 91.69 8 GLN B O 1
ATOM 1375 N N . PHE B 1 9 ? -23.219 6.574 3.719 1 95.12 9 PHE B N 1
ATOM 1376 C CA . PHE B 1 9 ? -23.016 7.992 3.451 1 95.12 9 PHE B CA 1
ATOM 1377 C C . PHE B 1 9 ? -23.781 8.422 2.203 1 95.12 9 PHE B C 1
ATOM 1379 O O . PHE B 1 9 ? -23.453 9.43 1.581 1 95.12 9 PHE B O 1
ATOM 1386 N N . GLN B 1 10 ? -24.688 7.613 1.788 1 93 10 GLN B N 1
ATOM 1387 C CA . GLN B 1 10 ? -25.422 7.859 0.554 1 93 10 GLN B CA 1
ATOM 1388 C C . GLN B 1 10 ? -26.188 9.18 0.624 1 93 10 GLN B C 1
ATOM 1390 O O . GLN B 1 10 ? -26.484 9.789 -0.408 1 93 10 GLN B O 1
ATOM 1395 N N . ASP B 1 11 ? -26.484 9.68 1.81 1 95.56 11 ASP B N 1
ATOM 1396 C CA . ASP B 1 11 ? -27.25 10.898 2.016 1 95.56 11 ASP B CA 1
ATOM 1397 C C . ASP B 1 11 ? -26.391 12.141 1.777 1 95.56 11 ASP B C 1
ATOM 1399 O O . ASP B 1 11 ? -26.891 13.258 1.704 1 95.56 11 ASP B O 1
ATOM 1403 N N . SER B 1 12 ? -25.094 11.961 1.672 1 96.12 12 SER B N 1
ATOM 1404 C CA . SER B 1 12 ? -24.172 13.062 1.45 1 96.12 12 SER B CA 1
ATOM 1405 C C . SER B 1 12 ? -23.094 12.68 0.433 1 96.12 12 SER B C 1
ATOM 1407 O O . SER B 1 12 ? -22.062 12.102 0.792 1 96.12 12 SER B O 1
ATOM 1409 N N . PRO B 1 13 ? -23.297 13.18 -0.747 1 95.56 13 PRO B N 1
ATOM 1410 C CA . PRO B 1 13 ? -22.344 12.859 -1.808 1 95.56 13 PRO B CA 1
ATOM 1411 C C . PRO B 1 13 ? -20.922 13.32 -1.489 1 95.56 13 PRO B C 1
ATOM 1413 O O . PRO B 1 13 ? -19.953 12.625 -1.797 1 95.56 13 PRO B O 1
ATOM 1416 N N . SER B 1 14 ? -20.875 14.43 -0.862 1 96.69 14 SER B N 1
ATOM 1417 C CA . SER B 1 14 ? -19.562 14.961 -0.532 1 96.69 14 SER B CA 1
ATOM 1418 C C . SER B 1 14 ? -18.859 14.094 0.515 1 96.69 14 SER B C 1
ATOM 1420 O O . SER B 1 14 ? -17.672 13.836 0.411 1 96.69 14 SER B O 1
ATOM 1422 N N . GLN B 1 15 ? -19.625 13.625 1.49 1 97.69 15 GLN B N 1
ATOM 1423 C CA . GLN B 1 15 ? -19.031 12.734 2.48 1 97.69 15 GLN B CA 1
ATOM 1424 C C . GLN B 1 15 ? -18.641 11.398 1.855 1 97.69 15 GLN B C 1
ATOM 1426 O O . GLN B 1 15 ? -17.625 10.797 2.225 1 97.69 15 GLN B O 1
ATOM 1431 N N . GLN B 1 16 ? -19.422 10.984 0.973 1 95.75 16 GLN B N 1
ATOM 1432 C CA . GLN B 1 16 ? -19.125 9.734 0.279 1 95.75 16 GLN B CA 1
ATOM 1433 C C . GLN B 1 16 ? -17.797 9.836 -0.475 1 95.75 16 GLN B C 1
ATOM 1435 O O . GLN B 1 16 ? -17.016 8.883 -0.509 1 95.75 16 GLN B O 1
ATOM 1440 N N . ARG B 1 17 ? -17.547 10.969 -1.048 1 94.81 17 ARG B N 1
ATOM 1441 C CA . ARG B 1 17 ? -16.281 11.188 -1.759 1 94.81 17 ARG B CA 1
ATOM 1442 C C . ARG B 1 17 ? -15.094 11.078 -0.814 1 94.81 17 ARG B C 1
ATOM 1444 O O . ARG B 1 17 ? -14.07 10.492 -1.165 1 94.81 17 ARG B O 1
ATOM 1451 N N . VAL B 1 18 ? -15.289 11.594 0.37 1 96.81 18 VAL B N 1
ATOM 1452 C CA . VAL B 1 18 ? -14.227 11.539 1.366 1 96.81 18 VAL B CA 1
ATOM 1453 C C . VAL B 1 18 ? -13.969 10.086 1.767 1 96.81 18 VAL B C 1
ATOM 1455 O O . VAL B 1 18 ? -12.82 9.625 1.755 1 96.81 18 VAL B O 1
ATOM 1458 N N . VAL B 1 19 ? -15.047 9.367 2.043 1 95.38 19 VAL B N 1
ATOM 1459 C CA . VAL B 1 19 ? -14.945 7.98 2.49 1 95.38 19 VAL B CA 1
ATOM 1460 C C . VAL B 1 19 ? -14.305 7.133 1.395 1 95.38 19 VAL B C 1
ATOM 1462 O O . VAL B 1 19 ? -13.422 6.316 1.668 1 95.38 19 VAL B O 1
ATOM 1465 N N . ARG B 1 20 ? -14.703 7.375 0.215 1 90.81 20 ARG B N 1
ATOM 1466 C CA . ARG B 1 20 ? -14.141 6.648 -0.923 1 90.81 20 ARG B CA 1
ATOM 1467 C C . ARG B 1 20 ? -12.641 6.887 -1.04 1 90.81 20 ARG B C 1
ATOM 1469 O O . ARG B 1 20 ? -11.875 5.945 -1.254 1 90.81 20 ARG B O 1
ATOM 1476 N N . PHE B 1 21 ? -12.273 8.086 -0.901 1 93.38 21 PHE B N 1
ATOM 1477 C CA . PHE B 1 21 ? -10.859 8.43 -0.989 1 93.38 21 PHE B CA 1
ATOM 1478 C C . PHE B 1 21 ? -10.055 7.719 0.093 1 93.38 21 PHE B C 1
ATOM 1480 O O . PHE B 1 21 ? -9 7.152 -0.182 1 93.38 21 PHE B O 1
ATOM 1487 N N . LEU B 1 22 ? -10.586 7.766 1.338 1 94.88 22 LEU B N 1
ATOM 1488 C CA . LEU B 1 22 ? -9.898 7.125 2.453 1 94.88 22 LEU B CA 1
ATOM 1489 C C . LEU B 1 22 ? -9.719 5.633 2.193 1 94.88 22 LEU B C 1
ATOM 1491 O O . LEU B 1 22 ? -8.625 5.094 2.373 1 94.88 22 LEU B O 1
ATOM 1495 N N . LEU B 1 23 ? -10.75 5.016 1.711 1 89.12 23 LEU B N 1
ATOM 1496 C CA . LEU B 1 23 ? -10.727 3.576 1.466 1 89.12 23 LEU B CA 1
ATOM 1497 C C . LEU B 1 23 ? -9.789 3.236 0.312 1 89.12 23 LEU B C 1
ATOM 1499 O O . LEU B 1 23 ? -8.992 2.301 0.409 1 89.12 23 LEU B O 1
ATOM 1503 N N . GLU B 1 24 ? -9.805 4.039 -0.695 1 84.94 24 GLU B N 1
ATOM 1504 C CA . GLU B 1 24 ? -8.992 3.803 -1.887 1 84.94 24 GLU B CA 1
ATOM 1505 C C . GLU B 1 24 ? -7.504 3.932 -1.578 1 84.94 24 GLU B C 1
ATOM 1507 O O . GLU B 1 24 ? -6.68 3.236 -2.174 1 84.94 24 GLU B O 1
ATOM 1512 N N . ASN B 1 25 ? -7.203 4.77 -0.652 1 90.19 25 ASN B N 1
ATOM 1513 C CA . ASN B 1 25 ? -5.797 5.051 -0.382 1 90.19 25 ASN B CA 1
ATOM 1514 C C . ASN B 1 25 ? -5.32 4.348 0.884 1 90.19 25 ASN B C 1
ATOM 1516 O O . ASN B 1 25 ? -4.121 4.324 1.171 1 90.19 25 ASN B O 1
ATOM 1520 N N . GLY B 1 26 ? -6.254 3.775 1.649 1 91.69 26 GLY B N 1
ATOM 1521 C CA . GLY B 1 26 ? -5.895 3.07 2.869 1 91.69 26 GLY B CA 1
ATOM 1522 C C . GLY B 1 26 ? -5.652 3.998 4.043 1 91.69 26 GLY B C 1
ATOM 1523 O O . GLY B 1 26 ? -4.863 3.682 4.938 1 91.69 26 GLY B O 1
ATOM 1524 N N . PHE B 1 27 ? -6.227 5.164 3.982 1 96.44 27 PHE B N 1
ATOM 1525 C CA . PHE B 1 27 ? -6.062 6.113 5.078 1 96.44 27 PHE B CA 1
ATOM 1526 C C . PHE B 1 27 ? -7.055 5.82 6.199 1 96.44 27 PHE B C 1
ATOM 1528 O O . PHE B 1 27 ? -8.242 5.625 5.945 1 96.44 27 PHE B O 1
ATOM 1535 N N . GLY B 1 28 ? -6.543 5.832 7.43 1 97.12 28 GLY B N 1
ATOM 1536 C CA . GLY B 1 28 ? -7.363 5.516 8.586 1 97.12 28 GLY B CA 1
ATOM 1537 C C . GLY B 1 28 ? -7.898 6.746 9.289 1 97.12 28 GLY B C 1
ATOM 1538 O O . GLY B 1 28 ? -7.664 7.875 8.852 1 97.12 28 GLY B O 1
ATOM 1539 N N . VAL B 1 29 ? -8.648 6.465 10.281 1 97.81 29 VAL B N 1
ATOM 1540 C CA . VAL B 1 29 ? -9.203 7.504 11.148 1 97.81 29 VAL B CA 1
ATOM 1541 C C . VAL B 1 29 ? -8.969 7.133 12.609 1 97.81 29 VAL B C 1
ATOM 1543 O O . VAL B 1 29 ? -9.281 6.02 13.039 1 97.81 29 VAL B O 1
ATOM 1546 N N . SER B 1 30 ? -8.375 8.07 13.367 1 96.81 30 SER B N 1
ATOM 1547 C CA . SER B 1 30 ? -8.125 7.832 14.781 1 96.81 30 SER B CA 1
ATOM 1548 C C . SER B 1 30 ? -9.406 7.957 15.602 1 96.81 30 SER B C 1
ATOM 1550 O O . SER B 1 30 ? -10.414 8.461 15.109 1 96.81 30 SER B O 1
ATOM 1552 N N . ALA B 1 31 ? -9.289 7.562 16.859 1 94.44 31 ALA B N 1
ATOM 1553 C CA . ALA B 1 31 ? -10.43 7.652 17.766 1 94.44 31 ALA B CA 1
ATOM 1554 C C . ALA B 1 31 ? -10.844 9.102 17.984 1 94.44 31 ALA B C 1
ATOM 1556 O O . ALA B 1 31 ? -12.008 9.391 18.297 1 94.44 31 ALA B O 1
ATOM 1557 N N . GLU B 1 32 ? -9.914 10.07 17.797 1 94.81 32 GLU B N 1
ATOM 1558 C CA . GLU B 1 32 ? -10.172 11.5 17.984 1 94.81 32 GLU B CA 1
ATOM 1559 C C . GLU B 1 32 ? -10.734 12.133 16.719 1 94.81 32 GLU B C 1
ATOM 1561 O O . GLU B 1 32 ? -10.961 13.344 16.688 1 94.81 32 GLU B O 1
ATOM 1566 N N . GLY B 1 33 ? -10.891 11.352 15.727 1 96.25 33 GLY B N 1
ATOM 1567 C CA . GLY B 1 33 ? -11.508 11.859 14.508 1 96.25 33 GLY B CA 1
ATOM 1568 C C . GLY B 1 33 ? -10.516 12.547 13.586 1 96.25 33 GLY B C 1
ATOM 1569 O O . GLY B 1 33 ? -10.844 13.555 12.953 1 96.25 33 GLY B O 1
ATOM 1570 N N . LYS B 1 34 ? -9.344 12.055 13.602 1 96.75 34 LYS B N 1
ATOM 1571 C CA . LYS B 1 34 ? -8.312 12.586 12.711 1 96.75 34 LYS B CA 1
ATOM 1572 C C . LYS B 1 34 ? -7.914 11.547 11.656 1 96.75 34 LYS B C 1
ATOM 1574 O O . LYS B 1 34 ? -7.836 10.359 11.953 1 96.75 34 LYS B O 1
ATOM 1579 N N . ALA B 1 35 ? -7.668 12.031 10.484 1 97.56 35 ALA B N 1
ATOM 1580 C CA . ALA B 1 35 ? -7.141 11.141 9.453 1 97.56 35 ALA B CA 1
ATOM 1581 C C . ALA B 1 35 ? -5.691 10.758 9.75 1 97.56 35 ALA B C 1
ATOM 1583 O O . ALA B 1 35 ? -4.898 11.594 10.188 1 97.56 35 ALA B O 1
ATOM 1584 N N . VAL B 1 36 ? -5.371 9.5 9.5 1 97.12 36 VAL B N 1
ATOM 1585 C CA . VAL B 1 36 ? -4.039 9.023 9.852 1 97.12 36 VAL B CA 1
ATOM 1586 C C . VAL B 1 36 ? -3.535 8.07 8.766 1 97.12 36 VAL B C 1
ATOM 1588 O O . VAL B 1 36 ? -4.324 7.359 8.133 1 97.12 36 VAL B O 1
ATOM 1591 N N . VAL B 1 37 ? -2.295 8.094 8.523 1 96.88 37 VAL B N 1
ATOM 1592 C CA . VAL B 1 37 ? -1.607 7.129 7.672 1 96.88 37 VAL B CA 1
ATOM 1593 C C . VAL B 1 37 ? -0.463 6.48 8.445 1 96.88 37 VAL B C 1
ATOM 1595 O O . VAL B 1 37 ? 0.569 7.109 8.688 1 96.88 37 VAL B O 1
ATOM 1598 N N . ASN B 1 38 ? -0.663 5.242 8.812 1 94.38 38 ASN B N 1
ATOM 1599 C CA . ASN B 1 38 ? 0.32 4.5 9.594 1 94.38 38 ASN B CA 1
ATOM 1600 C C . ASN B 1 38 ? 0.75 5.273 10.836 1 94.38 38 ASN B C 1
ATOM 1602 O O . ASN B 1 38 ? 1.944 5.391 11.117 1 94.38 38 ASN B O 1
ATOM 1606 N N . GLY B 1 39 ? -0.201 5.836 11.508 1 92.31 39 GLY B N 1
ATOM 1607 C CA . GLY B 1 39 ? 0.038 6.484 12.789 1 92.31 39 GLY B CA 1
ATOM 1608 C C . GLY B 1 39 ? 0.364 7.961 12.656 1 92.31 39 GLY B C 1
ATOM 1609 O O . GLY B 1 39 ? 0.479 8.672 13.656 1 92.31 39 GLY B O 1
ATOM 1610 N N . ILE B 1 40 ? 0.515 8.43 11.477 1 95.88 40 ILE B N 1
ATOM 1611 C CA . ILE B 1 40 ? 0.841 9.828 11.25 1 95.88 40 ILE B CA 1
ATOM 1612 C C . ILE B 1 40 ? -0.423 10.602 10.875 1 95.88 40 ILE B C 1
ATOM 1614 O O . ILE B 1 40 ? -1.109 10.242 9.914 1 95.88 40 ILE B O 1
ATOM 1618 N N . GLU B 1 41 ? -0.636 11.633 11.547 1 95.44 41 GLU B N 1
ATOM 1619 C CA . GLU B 1 41 ? -1.826 12.438 11.297 1 95.44 41 GLU B CA 1
ATOM 1620 C C . GLU B 1 41 ? -1.677 13.258 10.016 1 95.44 41 GLU B C 1
ATOM 1622 O O . GLU B 1 41 ? -0.605 13.805 9.742 1 95.44 41 GLU B O 1
ATOM 1627 N N . ILE B 1 42 ? -2.762 13.273 9.312 1 94.94 42 ILE B N 1
ATOM 1628 C CA . ILE B 1 42 ? -2.865 14.078 8.102 1 94.94 42 ILE B CA 1
ATOM 1629 C C . ILE B 1 42 ? -3.838 15.234 8.328 1 94.94 42 ILE B C 1
ATOM 1631 O O . ILE B 1 42 ? -4.887 15.055 8.953 1 94.94 42 ILE B O 1
ATOM 1635 N N . SER B 1 43 ? -3.502 16.328 7.797 1 94.62 43 SER B N 1
ATOM 1636 C CA . SER B 1 43 ? -4.359 17.484 8.016 1 94.62 43 SER B CA 1
ATOM 1637 C C . SER B 1 43 ? -5.656 17.375 7.227 1 94.62 43 SER B C 1
ATOM 1639 O O . SER B 1 43 ? -5.645 17 6.051 1 94.62 43 SER B O 1
ATOM 1641 N N . ALA B 1 44 ? -6.715 17.812 7.902 1 96 44 ALA B N 1
ATOM 1642 C CA . ALA B 1 44 ? -8.016 17.828 7.23 1 96 44 ALA B CA 1
ATOM 1643 C C . ALA B 1 44 ? -8.008 18.797 6.047 1 96 44 ALA B C 1
ATOM 1645 O O . ALA B 1 44 ? -8.617 18.516 5.012 1 96 44 ALA B O 1
ATOM 1646 N N . SER B 1 45 ? -7.238 19.812 6.211 1 96 45 SER B N 1
ATOM 1647 C CA . SER B 1 45 ? -7.156 20.797 5.145 1 96 45 SER B CA 1
ATOM 1648 C C . SER B 1 45 ? -6.438 20.25 3.922 1 96 45 SER B C 1
ATOM 1650 O O . SER B 1 45 ? -6.859 20.469 2.787 1 96 45 SER B O 1
ATOM 1652 N N . ALA B 1 46 ? -5.383 19.547 4.168 1 95.12 46 ALA B N 1
ATOM 1653 C CA . ALA B 1 46 ? -4.648 18.938 3.059 1 95.12 46 ALA B CA 1
ATOM 1654 C C . ALA B 1 46 ? -5.5 17.891 2.342 1 95.12 46 ALA B C 1
ATOM 1656 O O . ALA B 1 46 ? -5.508 17.828 1.11 1 95.12 46 ALA B O 1
ATOM 1657 N N . LEU B 1 47 ? -6.199 17.094 3.111 1 95.81 47 LEU B N 1
ATOM 1658 C CA . LEU B 1 47 ? -7.109 16.109 2.553 1 95.81 47 LEU B CA 1
ATOM 1659 C C . LEU B 1 47 ? -8.195 16.766 1.717 1 95.81 47 LEU B C 1
ATOM 1661 O O . LEU B 1 47 ? -8.469 16.344 0.592 1 95.81 47 LEU B O 1
ATOM 1665 N N . ALA B 1 48 ? -8.773 17.812 2.277 1 97.38 48 ALA B N 1
ATOM 1666 C CA . ALA B 1 48 ? -9.852 18.531 1.607 1 97.38 48 ALA B CA 1
ATOM 1667 C C . ALA B 1 48 ? -9.391 19.078 0.255 1 97.38 48 ALA B C 1
ATOM 1669 O O . ALA B 1 48 ? -10.133 19.016 -0.729 1 97.38 48 ALA B O 1
ATOM 1670 N N . ARG B 1 49 ? -8.18 19.578 0.204 1 96.25 49 ARG B N 1
ATOM 1671 C CA . ARG B 1 49 ? -7.625 20.141 -1.027 1 96.25 49 ARG B CA 1
ATOM 1672 C C . ARG B 1 49 ? -7.5 19.062 -2.105 1 96.25 49 ARG B C 1
ATOM 1674 O O . ARG B 1 49 ? -7.902 19.281 -3.25 1 96.25 49 ARG B O 1
ATOM 1681 N N . VAL B 1 50 ? -7.047 17.938 -1.762 1 94.81 50 VAL B N 1
ATOM 1682 C CA . VAL B 1 50 ? -6.797 16.859 -2.725 1 94.81 50 VAL B CA 1
ATOM 1683 C C . VAL B 1 50 ? -8.117 16.281 -3.205 1 94.81 50 VAL B C 1
ATOM 1685 O O . VAL B 1 50 ? -8.273 15.969 -4.387 1 94.81 50 VAL B O 1
ATOM 1688 N N . ILE B 1 51 ? -9.047 16.156 -2.238 1 95.12 51 ILE B N 1
ATOM 1689 C CA . ILE B 1 51 ? -10.336 15.562 -2.568 1 95.12 51 ILE B CA 1
ATOM 1690 C C . ILE B 1 51 ? -11.227 16.594 -3.262 1 95.12 51 ILE B C 1
ATOM 1692 O O . ILE B 1 51 ? -12.211 16.234 -3.918 1 95.12 51 ILE B O 1
ATOM 1696 N N . LYS B 1 52 ? -10.898 17.859 -3.098 1 95.81 52 LYS B N 1
ATOM 1697 C CA . LYS B 1 52 ? -11.648 18.969 -3.672 1 95.81 52 LYS B CA 1
ATOM 1698 C C . LYS B 1 52 ? -13.023 19.109 -3.025 1 95.81 52 LYS B C 1
ATOM 1700 O O . LYS B 1 52 ? -14.039 19.172 -3.721 1 95.81 52 LYS B O 1
ATOM 1705 N N . VAL B 1 53 ? -13.078 19.094 -1.719 1 97.44 53 VAL B N 1
ATOM 1706 C CA . VAL B 1 53 ? -14.258 19.359 -0.9 1 97.44 53 VAL B CA 1
ATOM 1707 C C . VAL B 1 53 ? -13.914 20.375 0.189 1 97.44 53 VAL B C 1
ATOM 1709 O O . VAL B 1 53 ? -12.742 20.688 0.395 1 97.44 53 VAL B O 1
ATOM 1712 N N . ASP B 1 54 ? -14.953 20.844 0.774 1 97.38 54 ASP B N 1
ATOM 1713 C CA . ASP B 1 54 ? -14.742 21.75 1.899 1 97.38 54 ASP B CA 1
ATOM 1714 C C . ASP B 1 54 ? -14.156 21 3.098 1 97.38 54 ASP B C 1
ATOM 1716 O O . ASP B 1 54 ? -14.547 19.875 3.389 1 97.38 54 ASP B O 1
ATOM 1720 N N . ARG B 1 55 ? -13.281 21.734 3.766 1 97.62 55 ARG B N 1
ATOM 1721 C CA . ARG B 1 55 ? -12.656 21.141 4.949 1 97.62 55 ARG B CA 1
ATOM 1722 C C . ARG B 1 55 ? -13.711 20.703 5.957 1 97.62 55 ARG B C 1
ATOM 1724 O O . ARG B 1 55 ? -13.531 19.688 6.633 1 97.62 55 ARG B O 1
ATOM 1731 N N . ARG B 1 56 ? -14.852 21.391 6.109 1 97.56 56 ARG B N 1
ATOM 1732 C CA . ARG B 1 56 ? -15.914 21.047 7.051 1 97.56 56 ARG B CA 1
ATOM 1733 C C . ARG B 1 56 ? -16.531 19.703 6.699 1 97.56 56 ARG B C 1
ATOM 1735 O O . ARG B 1 56 ? -17 18.984 7.582 1 97.56 56 ARG B O 1
ATOM 1742 N N . VAL B 1 57 ? -16.516 19.391 5.426 1 98.19 57 VAL B N 1
ATOM 1743 C CA . VAL B 1 57 ? -17.031 18.109 4.969 1 98.19 57 VAL B CA 1
ATOM 1744 C C . VAL B 1 57 ? -16.109 16.984 5.445 1 98.19 57 VAL B C 1
ATOM 1746 O O . VAL B 1 57 ? -16.578 15.945 5.902 1 98.19 57 VAL B O 1
ATOM 1749 N N . VAL B 1 58 ? -14.805 17.203 5.387 1 98.38 58 VAL B N 1
ATOM 1750 C CA . VAL B 1 58 ? -13.836 16.219 5.867 1 98.38 58 VAL B CA 1
ATOM 1751 C C . VAL B 1 58 ? -14.008 16.016 7.371 1 98.38 58 VAL B C 1
ATOM 1753 O O . VAL B 1 58 ? -14.18 14.883 7.832 1 98.38 58 VAL B O 1
ATOM 1756 N N . ASP B 1 59 ? -14.133 17.125 8.062 1 98.06 59 ASP B N 1
ATOM 1757 C CA . ASP B 1 59 ? -14.25 17.047 9.516 1 98.06 59 ASP B CA 1
ATOM 1758 C C . ASP B 1 59 ? -15.516 16.281 9.922 1 98.06 59 ASP B C 1
ATOM 1760 O O . ASP B 1 59 ? -15.469 15.406 10.789 1 98.06 59 ASP B O 1
ATOM 1764 N N . SER B 1 60 ? -16.562 16.625 9.32 1 97.94 60 SER B N 1
ATOM 1765 C CA . SER B 1 60 ? -17.828 15.992 9.656 1 97.94 60 SER B CA 1
ATOM 1766 C C . SER B 1 60 ? -17.828 14.516 9.281 1 97.94 60 SER B C 1
ATOM 1768 O O . SER B 1 60 ? -18.422 13.688 9.984 1 97.94 60 SER B O 1
ATOM 1770 N N . THR B 1 61 ? -17.203 14.211 8.188 1 98.38 61 THR B N 1
ATOM 1771 C CA . THR B 1 61 ? -17.125 12.82 7.75 1 98.38 61 THR B CA 1
ATOM 1772 C C . THR B 1 61 ? -16.312 11.992 8.75 1 98.38 61 THR B C 1
ATOM 1774 O O . THR B 1 61 ? -16.75 10.906 9.148 1 98.38 61 THR B O 1
ATOM 1777 N N . LEU B 1 62 ? -15.188 12.516 9.156 1 98.5 62 LEU B N 1
ATOM 1778 C CA . LEU B 1 62 ? -14.328 11.812 10.102 1 98.5 62 LEU B CA 1
ATOM 1779 C C . LEU B 1 62 ? -15.039 11.594 11.43 1 98.5 62 LEU B C 1
ATOM 1781 O O . LEU B 1 62 ? -14.953 10.516 12.023 1 98.5 62 LEU B O 1
ATOM 1785 N N . ARG B 1 63 ? -15.75 12.578 11.836 1 97.62 63 ARG B N 1
ATOM 1786 C CA . ARG B 1 63 ? -16.531 12.445 13.07 1 97.62 63 ARG B CA 1
ATOM 1787 C C . ARG B 1 63 ? -17.609 11.375 12.922 1 97.62 63 ARG B C 1
ATOM 1789 O O . ARG B 1 63 ? -17.781 10.547 13.82 1 97.62 63 ARG B O 1
ATOM 1796 N N . ARG B 1 64 ? -18.25 11.422 11.836 1 97.81 64 ARG B N 1
ATOM 1797 C CA . ARG B 1 64 ? -19.297 10.438 11.586 1 97.81 64 ARG B CA 1
ATOM 1798 C C . ARG B 1 64 ? -18.734 9.023 11.57 1 97.81 64 ARG B C 1
ATOM 1800 O O . ARG B 1 64 ? -19.359 8.094 12.086 1 97.81 64 ARG B O 1
ATOM 1807 N N . ILE B 1 65 ? -17.594 8.82 10.992 1 97.5 65 ILE B N 1
ATOM 1808 C CA . ILE B 1 65 ? -16.938 7.523 10.969 1 97.5 65 ILE B CA 1
ATOM 1809 C C . ILE B 1 65 ? -16.703 7.039 12.398 1 97.5 65 ILE B C 1
ATOM 1811 O O . ILE B 1 65 ? -16.906 5.863 12.703 1 97.5 65 ILE B O 1
ATOM 1815 N N . CYS B 1 66 ? -16.344 8 13.266 1 97.69 66 CYS B N 1
ATOM 1816 C CA . CYS B 1 66 ? -16.031 7.652 14.648 1 97.69 66 CYS B CA 1
ATOM 1817 C C . CYS B 1 66 ? -17.297 7.324 15.43 1 97.69 66 CYS B C 1
ATOM 1819 O O . CYS B 1 66 ? -17.25 6.613 16.438 1 97.69 66 CYS B O 1
ATOM 1821 N N . GLU B 1 67 ? -18.406 7.805 14.961 1 96.56 67 GLU B N 1
ATOM 1822 C CA . GLU B 1 67 ? -19.688 7.629 15.664 1 96.56 67 GLU B CA 1
ATOM 1823 C C . GLU B 1 67 ? -20.297 6.262 15.359 1 96.56 67 GLU B C 1
ATOM 1825 O O . GLU B 1 67 ? -21.172 5.801 16.094 1 96.56 67 GLU B O 1
ATOM 1830 N N . ILE B 1 68 ? -19.922 5.707 14.312 1 95 68 ILE B N 1
ATOM 1831 C CA . ILE B 1 68 ? -20.406 4.391 13.922 1 95 68 ILE B CA 1
ATOM 1832 C C . ILE B 1 68 ? -19.375 3.324 14.297 1 95 68 ILE B C 1
ATOM 1834 O O . ILE B 1 68 ? -18.312 3.252 13.695 1 95 68 ILE B O 1
ATOM 1838 N N . ASP B 1 69 ? -19.703 2.436 15.164 1 94.25 69 ASP B N 1
ATOM 1839 C CA . ASP B 1 69 ? -18.781 1.479 15.758 1 94.25 69 ASP B CA 1
ATOM 1840 C C . ASP B 1 69 ? -18.109 0.628 14.688 1 94.25 69 ASP B C 1
ATOM 1842 O O . ASP B 1 69 ? -16.891 0.425 14.719 1 94.25 69 ASP B O 1
ATOM 1846 N N . GLU B 1 70 ? -18.844 0.154 13.781 1 91.56 70 GLU B N 1
ATOM 1847 C CA . GLU B 1 70 ? -18.312 -0.706 12.727 1 91.56 70 GLU B CA 1
ATOM 1848 C C . GLU B 1 70 ? -17.266 0.027 11.891 1 91.56 70 GLU B C 1
ATOM 1850 O O . GLU B 1 70 ? -16.203 -0.531 11.578 1 91.56 70 GLU B O 1
ATOM 1855 N N . LEU B 1 71 ? -17.562 1.286 11.617 1 94.81 71 LEU B N 1
ATOM 1856 C CA . LEU B 1 71 ? -16.641 2.068 10.805 1 94.81 71 LEU B CA 1
ATOM 1857 C C . LEU B 1 71 ? -15.406 2.471 11.609 1 94.81 71 LEU B C 1
ATOM 1859 O O . LEU B 1 71 ? -14.281 2.449 11.102 1 94.81 71 LEU B O 1
ATOM 1863 N N . GLN B 1 72 ? -15.648 2.84 12.789 1 95.62 72 GLN B N 1
ATOM 1864 C CA . GLN B 1 72 ? -14.531 3.199 13.648 1 95.62 72 GLN B CA 1
ATOM 1865 C C . GLN B 1 72 ? -13.547 2.043 13.781 1 95.62 72 GLN B C 1
ATOM 1867 O O . GLN B 1 72 ? -12.328 2.244 13.695 1 95.62 72 GLN B O 1
ATOM 1872 N N . SER B 1 73 ? -14.078 0.861 14.016 1 93.94 73 SER B N 1
ATOM 1873 C CA . SER B 1 73 ? -13.242 -0.331 14.148 1 93.94 73 SER B CA 1
ATOM 1874 C C . SER B 1 73 ? -12.453 -0.597 12.867 1 93.94 73 SER B C 1
ATOM 1876 O O . SER B 1 73 ? -11.266 -0.918 12.922 1 93.94 73 SER B O 1
ATOM 1878 N N . LEU B 1 74 ? -13.07 -0.415 11.742 1 92.25 74 LEU B N 1
ATOM 1879 C CA . LEU B 1 74 ? -12.438 -0.664 10.453 1 92.25 74 LEU B CA 1
ATOM 1880 C C . LEU B 1 74 ? -11.359 0.375 10.172 1 92.25 74 LEU B C 1
ATOM 1882 O O . LEU B 1 74 ? -10.203 0.023 9.914 1 92.25 74 LEU B O 1
ATOM 1886 N N . PHE B 1 75 ? -11.703 1.638 10.305 1 96.19 75 PHE B N 1
ATOM 1887 C CA . PHE B 1 75 ? -10.805 2.703 9.883 1 96.19 75 PHE B CA 1
ATOM 1888 C C . PHE B 1 75 ? -9.648 2.852 10.867 1 96.19 75 PHE B C 1
ATOM 1890 O O . PHE B 1 75 ? -8.57 3.332 10.492 1 96.19 75 PHE B O 1
ATOM 1897 N N . SER B 1 76 ? -9.836 2.453 12.078 1 96.44 76 SER B N 1
ATOM 1898 C CA . SER B 1 76 ? -8.758 2.547 13.055 1 96.44 76 SER B CA 1
ATOM 1899 C C . SER B 1 76 ? -7.656 1.537 12.766 1 96.44 76 SER B C 1
ATOM 1901 O O . SER B 1 76 ? -6.535 1.673 13.258 1 96.44 76 SER B O 1
ATOM 1903 N N . ARG B 1 77 ? -7.941 0.574 11.93 1 93.88 77 ARG B N 1
ATOM 1904 C CA . ARG B 1 77 ? -6.996 -0.506 11.664 1 93.88 77 ARG B CA 1
ATOM 1905 C C . ARG B 1 77 ? -6.445 -0.419 10.25 1 93.88 77 ARG B C 1
ATOM 1907 O O . ARG B 1 77 ? -5.531 -1.162 9.883 1 93.88 77 ARG B O 1
ATOM 1914 N N . LEU B 1 78 ? -6.977 0.47 9.461 1 92.44 78 LEU B N 1
ATOM 1915 C CA . LEU B 1 78 ? -6.547 0.634 8.078 1 92.44 78 LEU B CA 1
ATOM 1916 C C . LEU B 1 78 ? -5.117 1.163 8.008 1 92.44 78 LEU B C 1
ATOM 1918 O O . LEU B 1 78 ? -4.754 2.078 8.75 1 92.44 78 LEU B O 1
ATOM 1922 N N . ARG B 1 79 ? -4.309 0.476 7.188 1 90.44 79 ARG B N 1
ATOM 1923 C CA . ARG B 1 79 ? -2.914 0.856 6.992 1 90.44 79 ARG B CA 1
ATOM 1924 C C . ARG B 1 79 ? -2.564 0.921 5.508 1 90.44 79 ARG B C 1
ATOM 1926 O O . ARG B 1 79 ? -3.363 0.521 4.66 1 90.44 79 ARG B O 1
ATOM 1933 N N . VAL B 1 80 ? -1.378 1.49 5.32 1 90 80 VAL B N 1
ATOM 1934 C CA . VAL B 1 80 ? -0.917 1.556 3.938 1 90 80 VAL B CA 1
ATOM 1935 C C . VAL B 1 80 ? 0.402 0.798 3.797 1 90 80 VAL B C 1
ATOM 1937 O O . VAL B 1 80 ? 1.083 0.534 4.789 1 90 80 VAL B O 1
ATOM 1940 N N . THR B 1 81 ? 0.713 0.379 2.568 1 84.62 81 THR B N 1
ATOM 1941 C CA . THR B 1 81 ? 1.966 -0.261 2.186 1 84.62 81 THR B CA 1
ATOM 1942 C C . THR B 1 81 ? 2.486 0.312 0.87 1 84.62 81 THR B C 1
ATOM 1944 O O . THR B 1 81 ? 1.725 0.895 0.096 1 84.62 81 THR B O 1
ATOM 1947 N N . PRO B 1 82 ? 3.801 0.231 0.606 1 85.25 82 PRO B N 1
ATOM 1948 C CA . PRO B 1 82 ? 4.348 0.797 -0.629 1 85.25 82 PRO B CA 1
ATOM 1949 C C . PRO B 1 82 ? 3.736 0.177 -1.884 1 85.25 82 PRO B C 1
ATOM 1951 O O . PRO B 1 82 ? 3.488 -1.031 -1.921 1 85.25 82 PRO B O 1
ATOM 1954 N N . ASP B 1 83 ? 3.385 1.005 -2.82 1 82.56 83 ASP B N 1
ATOM 1955 C CA . ASP B 1 83 ? 3.123 0.646 -4.211 1 82.56 83 ASP B CA 1
ATOM 1956 C C . ASP B 1 83 ? 4.348 0.91 -5.086 1 82.56 83 ASP B C 1
ATOM 1958 O O . ASP B 1 83 ? 4.66 2.062 -5.395 1 82.56 83 ASP B O 1
ATOM 1962 N N . LEU B 1 84 ? 5.043 -0.096 -5.512 1 81.44 84 LEU B N 1
ATOM 1963 C CA . LEU B 1 84 ? 6.344 0.057 -6.156 1 81.44 84 LEU B CA 1
ATOM 1964 C C . LEU B 1 84 ? 6.188 0.181 -7.668 1 81.44 84 LEU B C 1
ATOM 1966 O O . LEU B 1 84 ? 7.18 0.311 -8.391 1 81.44 84 LEU B O 1
ATOM 1970 N N . THR B 1 85 ? 4.996 0.321 -8.125 1 81.38 85 THR B N 1
ATOM 1971 C CA . THR B 1 85 ? 4.715 0.304 -9.555 1 81.38 85 THR B CA 1
ATOM 1972 C C . THR B 1 85 ? 5.504 1.397 -10.273 1 81.38 85 THR B C 1
ATOM 1974 O O . THR B 1 85 ? 6.184 1.132 -11.266 1 81.38 85 THR B O 1
ATOM 1977 N N . ASP B 1 86 ? 5.555 2.551 -9.719 1 85.06 86 ASP B N 1
ATOM 1978 C CA . ASP B 1 86 ? 6.129 3.695 -10.422 1 85.06 86 ASP B CA 1
ATOM 1979 C C . ASP B 1 86 ? 7.621 3.824 -10.141 1 85.06 86 ASP B C 1
ATOM 1981 O O . ASP B 1 86 ? 8.305 4.652 -10.742 1 85.06 86 ASP B O 1
ATOM 1985 N N . VAL B 1 87 ? 8.117 2.953 -9.297 1 87.06 87 VAL B N 1
ATOM 1986 C CA . VAL B 1 87 ? 9.531 3.08 -8.961 1 87.06 87 VAL B CA 1
ATOM 1987 C C . VAL B 1 87 ? 10.258 1.773 -9.273 1 87.06 87 VAL B C 1
ATOM 1989 O O . VAL B 1 87 ? 11.453 1.645 -9.016 1 87.06 87 VAL B O 1
ATOM 1992 N N . ALA B 1 88 ? 9.57 0.873 -9.797 1 84 88 ALA B N 1
ATOM 1993 C CA . ALA B 1 88 ? 10.117 -0.459 -10.047 1 84 88 ALA B CA 1
ATOM 1994 C C . ALA B 1 88 ? 11.375 -0.384 -10.891 1 84 88 ALA B C 1
ATOM 1996 O O . ALA B 1 88 ? 12.398 -0.984 -10.555 1 84 88 ALA B O 1
ATOM 1997 N N . LYS B 1 89 ? 11.281 0.378 -11.906 1 80.56 89 LYS B N 1
ATOM 1998 C CA . LYS B 1 89 ? 12.414 0.484 -12.82 1 80.56 89 LYS B CA 1
ATOM 1999 C C . LYS B 1 89 ? 13.656 1.01 -12.102 1 80.56 89 LYS B C 1
ATOM 2001 O O . LYS B 1 89 ? 14.758 0.5 -12.297 1 80.56 89 LYS B O 1
ATOM 2006 N N . ASN B 1 90 ? 13.43 1.985 -11.258 1 80.94 90 ASN B N 1
ATOM 2007 C CA . ASN B 1 90 ? 14.523 2.588 -10.5 1 80.94 90 ASN B CA 1
ATOM 2008 C C . ASN B 1 90 ? 15.133 1.604 -9.508 1 80.94 90 ASN B C 1
ATOM 2010 O O . ASN B 1 90 ? 16.281 1.764 -9.086 1 80.94 90 ASN B O 1
ATOM 2014 N N . LEU B 1 91 ? 14.367 0.633 -9.172 1 80.94 91 LEU B N 1
ATOM 2015 C CA . LEU B 1 91 ? 14.805 -0.31 -8.148 1 80.94 91 LEU B CA 1
ATOM 2016 C C . LEU B 1 91 ? 15.266 -1.62 -8.781 1 80.94 91 LEU B C 1
ATOM 2018 O O . LEU B 1 91 ? 15.547 -2.59 -8.07 1 80.94 91 LEU B O 1
ATOM 2022 N N . GLY B 1 92 ? 15.305 -1.647 -10.133 1 79.56 92 GLY B N 1
ATOM 2023 C CA . GLY B 1 92 ? 15.703 -2.859 -10.828 1 79.56 92 GLY B CA 1
ATOM 2024 C C . GLY B 1 92 ? 14.633 -3.93 -10.828 1 79.56 92 GLY B C 1
ATOM 2025 O O . GLY B 1 92 ? 14.93 -5.121 -10.922 1 79.56 92 GLY B O 1
ATOM 2026 N N . LEU B 1 93 ? 13.43 -3.486 -10.562 1 81.44 93 LEU B N 1
ATOM 2027 C CA . LEU B 1 93 ? 12.281 -4.387 -10.578 1 81.44 93 LEU B CA 1
ATOM 2028 C C . LEU B 1 93 ? 11.547 -4.297 -11.914 1 81.44 93 LEU B C 1
ATOM 2030 O O . LEU B 1 93 ? 11.75 -3.352 -12.672 1 81.44 93 LEU B O 1
ATOM 2034 N N . SER B 1 94 ? 10.805 -5.32 -12.18 1 85.88 94 SER B N 1
ATOM 2035 C CA . SER B 1 94 ? 9.914 -5.309 -13.336 1 85.88 94 SER B CA 1
ATOM 2036 C C . SER B 1 94 ? 8.453 -5.316 -12.906 1 85.88 94 SER B C 1
ATOM 2038 O O . SER B 1 94 ? 8.086 -5.98 -11.93 1 85.88 94 SER B O 1
ATOM 2040 N N . VAL B 1 95 ? 7.73 -4.555 -13.609 1 86.75 95 VAL B N 1
ATOM 2041 C CA . VAL B 1 95 ? 6.297 -4.496 -13.344 1 86.75 95 VAL B CA 1
ATOM 2042 C C . VAL B 1 95 ? 5.527 -5.043 -14.539 1 86.75 95 VAL B C 1
ATOM 2044 O O . VAL B 1 95 ? 5.789 -4.652 -15.688 1 86.75 95 VAL B O 1
ATOM 2047 N N . ILE B 1 96 ? 4.648 -5.969 -14.211 1 87.88 96 ILE B N 1
ATOM 2048 C CA . ILE B 1 96 ? 3.736 -6.5 -15.219 1 87.88 96 ILE B CA 1
ATOM 2049 C C . ILE B 1 96 ? 2.295 -6.188 -14.828 1 87.88 96 ILE B C 1
ATOM 2051 O O . ILE B 1 96 ? 1.839 -6.574 -13.75 1 87.88 96 ILE B O 1
ATOM 2055 N N . THR B 1 97 ? 1.688 -5.473 -15.688 1 83.94 97 THR B N 1
ATOM 2056 C CA . THR B 1 97 ? 0.268 -5.211 -15.477 1 83.94 97 THR B CA 1
ATOM 2057 C C . THR B 1 97 ? -0.581 -5.977 -16.484 1 83.94 97 THR B C 1
ATOM 2059 O O . THR B 1 97 ? -0.375 -5.855 -17.703 1 83.94 97 THR B O 1
ATOM 2062 N N . ILE B 1 98 ? -1.446 -6.715 -16 1 83.81 98 ILE B N 1
ATOM 2063 C CA . ILE B 1 98 ? -2.307 -7.531 -16.859 1 83.81 98 ILE B CA 1
ATOM 2064 C C . ILE B 1 98 ? -3.748 -7.043 -16.75 1 83.81 98 ILE B C 1
ATOM 2066 O O . ILE B 1 98 ? -4.285 -6.902 -15.648 1 83.81 98 ILE B O 1
ATOM 2070 N N . LEU B 1 99 ? -4.285 -6.719 -17.828 1 81.19 99 LEU B N 1
ATOM 2071 C CA . LEU B 1 99 ? -5.715 -6.438 -17.906 1 81.19 99 LEU B CA 1
ATOM 2072 C C . LEU B 1 99 ? -6.492 -7.68 -18.328 1 81.19 99 LEU B C 1
ATOM 2074 O O . LEU B 1 99 ? -6.301 -8.18 -19.453 1 81.19 99 LEU B O 1
ATOM 2078 N N . PRO B 1 100 ? -7.309 -8.156 -17.422 1 77 100 PRO B N 1
ATOM 2079 C CA . PRO B 1 100 ? -8.031 -9.383 -17.766 1 77 100 PRO B CA 1
ATOM 2080 C C . PRO B 1 100 ? -9.188 -9.141 -18.734 1 77 100 PRO B C 1
ATOM 2082 O O . PRO B 1 100 ? -9.695 -8.023 -18.828 1 77 100 PRO B O 1
ATOM 2085 N N . ASN B 1 101 ? -9.516 -10.156 -19.5 1 75.12 101 ASN B N 1
ATOM 2086 C CA . ASN B 1 101 ? -10.703 -10.102 -20.359 1 75.12 101 ASN B CA 1
ATOM 2087 C C . ASN B 1 101 ? -11.969 -9.891 -19.547 1 75.12 101 ASN B C 1
ATOM 2089 O O . ASN B 1 101 ? -12.883 -9.18 -19.969 1 75.12 101 ASN B O 1
ATOM 2093 N N . ASN B 1 102 ? -11.891 -10.594 -18.344 1 67.69 102 ASN B N 1
ATOM 2094 C CA . ASN B 1 102 ? -13 -10.492 -17.406 1 67.69 102 ASN B CA 1
ATOM 2095 C C . ASN B 1 102 ? -12.5 -10.211 -15.992 1 67.69 102 ASN B C 1
ATOM 2097 O O . ASN B 1 102 ? -11.688 -10.961 -15.445 1 67.69 102 ASN B O 1
ATOM 2101 N N . ALA B 1 103 ? -12.836 -9.039 -15.516 1 60.91 103 ALA B N 1
ATOM 2102 C CA . ALA B 1 103 ? -12.391 -8.57 -14.211 1 60.91 103 ALA B CA 1
ATOM 2103 C C . ALA B 1 103 ? -12.625 -9.633 -13.141 1 60.91 103 ALA B C 1
ATOM 2105 O O . ALA B 1 103 ? -11.883 -9.703 -12.156 1 60.91 103 ALA B O 1
ATOM 2106 N N . GLY B 1 104 ? -13.602 -10.453 -13.391 1 60.19 104 GLY B N 1
ATOM 2107 C CA . GLY B 1 104 ? -13.953 -11.469 -12.406 1 60.19 104 GLY B CA 1
ATOM 2108 C C . GLY B 1 104 ? -13.25 -12.789 -12.641 1 60.19 104 GLY B C 1
ATOM 2109 O O . GLY B 1 104 ? -13.555 -13.781 -11.977 1 60.19 104 GLY B O 1
ATOM 2110 N N . ASP B 1 105 ? -12.359 -12.672 -13.578 1 62.34 105 ASP B N 1
ATOM 2111 C CA . ASP B 1 105 ? -11.664 -13.93 -13.828 1 62.34 105 ASP B CA 1
ATOM 2112 C C . ASP B 1 105 ? -10.734 -14.281 -12.672 1 62.34 105 ASP B C 1
ATOM 2114 O O . ASP B 1 105 ? -9.648 -13.711 -12.547 1 62.34 105 ASP B O 1
ATOM 2118 N N . LYS B 1 106 ? -11.203 -15.188 -11.836 1 61.69 106 LYS B N 1
ATOM 2119 C CA . LYS B 1 106 ? -10.547 -15.609 -10.602 1 61.69 106 LYS B CA 1
ATOM 2120 C C . LYS B 1 106 ? -9.242 -16.344 -10.898 1 61.69 106 LYS B C 1
ATOM 2122 O O . LYS B 1 106 ? -8.383 -16.469 -10.023 1 61.69 106 LYS B O 1
ATOM 2127 N N . ASN B 1 107 ? -9.07 -16.688 -12.227 1 69.62 107 ASN B N 1
ATOM 2128 C CA . ASN B 1 107 ? -7.953 -17.578 -12.531 1 69.62 107 ASN B CA 1
ATOM 2129 C C . ASN B 1 107 ? -6.773 -16.812 -13.125 1 69.62 107 ASN B C 1
ATOM 2131 O O . ASN B 1 107 ? -5.715 -17.391 -13.367 1 69.62 107 ASN B O 1
ATOM 2135 N N . ILE B 1 108 ? -6.996 -15.508 -13.242 1 76.44 108 ILE B N 1
ATOM 2136 C CA . ILE B 1 108 ? -5.953 -14.758 -13.938 1 76.44 108 ILE B CA 1
ATOM 2137 C C . ILE B 1 108 ? -4.684 -14.742 -13.086 1 76.44 108 ILE B C 1
ATOM 2139 O O . ILE B 1 108 ? -3.574 -14.852 -13.617 1 76.44 108 ILE B O 1
ATOM 2143 N N . VAL B 1 109 ? -4.824 -14.617 -11.789 1 76.12 109 VAL B N 1
ATOM 2144 C CA . VAL B 1 109 ? -3.664 -14.578 -10.906 1 76.12 109 VAL B CA 1
ATOM 2145 C C . VAL B 1 109 ? -2.932 -15.922 -10.961 1 76.12 109 VAL B C 1
ATOM 2147 O O . VAL B 1 109 ? -1.719 -15.961 -11.172 1 76.12 109 VAL B O 1
ATOM 2150 N N . ALA B 1 110 ? -3.707 -16.922 -10.867 1 77.25 110 ALA B N 1
ATOM 2151 C CA . ALA B 1 110 ?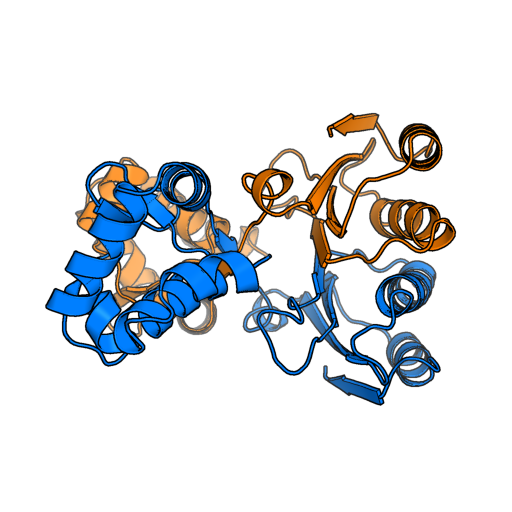 -3.115 -18.266 -10.875 1 77.25 110 ALA B CA 1
ATOM 2152 C C . ALA B 1 110 ? -2.395 -18.547 -12.188 1 77.25 110 ALA B C 1
ATOM 2154 O O . ALA B 1 110 ? -1.279 -19.078 -12.195 1 77.25 110 ALA B O 1
ATOM 2155 N N . SER B 1 111 ? -2.992 -18.188 -13.258 1 81.44 111 SER B N 1
ATOM 2156 C CA . SER B 1 111 ? -2.414 -18.438 -14.57 1 81.44 111 SER B CA 1
ATOM 2157 C C . SER B 1 111 ? -1.128 -17.641 -14.773 1 81.44 111 SER B C 1
ATOM 2159 O O . SER B 1 111 ? -0.135 -18.172 -15.273 1 81.44 111 SER B O 1
ATOM 2161 N N . ALA B 1 112 ? -1.151 -16.438 -14.398 1 83 112 ALA B N 1
ATOM 2162 C CA . ALA B 1 112 ? 0.021 -15.578 -14.555 1 83 112 ALA B CA 1
ATOM 2163 C C . ALA B 1 112 ? 1.175 -16.062 -13.68 1 83 112 ALA B C 1
ATOM 2165 O O . ALA B 1 112 ? 2.318 -16.125 -14.133 1 83 112 ALA B O 1
ATOM 2166 N N . VAL B 1 113 ? 0.831 -16.406 -12.453 1 79.88 113 VAL B N 1
ATOM 2167 C CA . VAL B 1 113 ? 1.849 -16.859 -11.516 1 79.88 113 VAL B CA 1
ATOM 2168 C C . VAL B 1 113 ? 2.467 -18.172 -12.023 1 79.88 113 VAL B C 1
ATOM 2170 O O . VAL B 1 113 ? 3.678 -18.375 -11.906 1 79.88 113 VAL B O 1
ATOM 2173 N N . ASP B 1 114 ? 1.635 -18.969 -12.57 1 82.06 114 ASP B N 1
ATOM 2174 C CA . ASP B 1 114 ? 2.135 -20.234 -13.117 1 82.06 114 ASP B CA 1
ATOM 2175 C C . ASP B 1 114 ? 3.174 -19.969 -14.211 1 82.06 114 ASP B C 1
ATOM 2177 O O . ASP B 1 114 ? 4.211 -20.641 -14.258 1 82.06 114 ASP B O 1
ATOM 2181 N N . VAL B 1 115 ? 2.893 -19.094 -15.07 1 85.19 115 VAL B N 1
ATOM 2182 C CA . VAL B 1 115 ? 3.824 -18.734 -16.141 1 85.19 115 VAL B CA 1
ATOM 2183 C C . VAL B 1 115 ? 5.129 -18.219 -15.523 1 85.19 115 VAL B C 1
ATOM 2185 O O . VAL B 1 115 ? 6.211 -18.688 -15.875 1 85.19 115 VAL B O 1
ATOM 2188 N N . LEU B 1 116 ? 5.031 -17.328 -14.586 1 84.25 116 LEU B N 1
ATOM 2189 C CA . LEU B 1 116 ? 6.215 -16.688 -14.023 1 84.25 116 LEU B CA 1
ATOM 2190 C C . LEU B 1 116 ? 7.035 -17.672 -13.203 1 84.25 116 LEU B C 1
ATOM 2192 O O . LEU B 1 116 ? 8.266 -17.609 -13.195 1 84.25 116 LEU B O 1
ATOM 2196 N N . ALA B 1 117 ? 6.355 -18.562 -12.562 1 80.5 117 ALA B N 1
ATOM 2197 C CA . ALA B 1 117 ? 7.023 -19.578 -11.766 1 80.5 117 ALA B CA 1
ATOM 2198 C C . ALA B 1 117 ? 7.871 -20.5 -12.641 1 80.5 117 ALA B C 1
ATOM 2200 O O . ALA B 1 117 ? 8.93 -20.969 -12.219 1 80.5 117 ALA B O 1
ATOM 2201 N N . SER B 1 118 ? 7.422 -20.688 -13.758 1 85.38 118 SER B N 1
ATOM 2202 C CA . SER B 1 118 ? 8.133 -21.578 -14.664 1 85.38 118 SER B CA 1
ATOM 2203 C C . SER B 1 118 ? 9.469 -20.969 -15.102 1 85.38 118 SER B C 1
ATOM 2205 O O . SER B 1 118 ? 10.344 -21.688 -15.586 1 85.38 118 SER B O 1
ATOM 2207 N N . TYR B 1 119 ? 9.688 -19.734 -14.859 1 84.75 119 TYR B N 1
ATOM 2208 C CA . TYR B 1 119 ? 10.922 -19.078 -15.234 1 84.75 119 TYR B CA 1
ATOM 2209 C C . TYR B 1 119 ? 11.758 -18.75 -14 1 84.75 119 TYR B C 1
ATOM 2211 O O . TYR B 1 119 ? 12.789 -18.078 -14.094 1 84.75 119 TYR B O 1
ATOM 2219 N N . ASP B 1 120 ? 11.281 -19.203 -12.867 1 78.75 120 ASP B N 1
ATOM 2220 C CA . ASP B 1 120 ? 11.992 -19.047 -11.602 1 78.75 120 ASP B CA 1
ATOM 2221 C C . ASP B 1 120 ? 12.234 -17.578 -11.273 1 78.75 120 ASP B C 1
ATOM 2223 O O . ASP B 1 120 ? 13.344 -17.203 -10.898 1 78.75 120 ASP B O 1
ATOM 2227 N N . LEU B 1 121 ? 11.289 -16.75 -11.586 1 76.69 121 LEU B N 1
ATOM 2228 C CA . LEU B 1 121 ? 11.375 -15.32 -11.281 1 76.69 121 LEU B CA 1
ATOM 2229 C C . LEU B 1 121 ? 10.859 -15.039 -9.875 1 76.69 121 LEU B C 1
ATOM 2231 O O . LEU B 1 121 ? 9.789 -15.523 -9.492 1 76.69 121 LEU B O 1
ATOM 2235 N N . PRO B 1 122 ? 11.672 -14.352 -9.062 1 73.75 122 PRO B N 1
ATOM 2236 C CA . PRO B 1 122 ? 11.211 -14.039 -7.707 1 73.75 122 PRO B CA 1
ATOM 2237 C C . PRO B 1 122 ? 10.102 -12.992 -7.688 1 73.75 122 PRO B C 1
ATOM 2239 O O . PRO B 1 122 ? 10.312 -11.852 -8.109 1 73.75 122 PRO B O 1
ATOM 2242 N N . LEU B 1 123 ? 8.945 -13.406 -7.238 1 75.31 123 LEU B N 1
ATOM 2243 C CA . LEU B 1 123 ? 7.809 -12.5 -7.16 1 75.31 123 LEU B CA 1
ATOM 2244 C C . LEU B 1 123 ? 7.891 -11.633 -5.902 1 75.31 123 LEU B C 1
ATOM 2246 O O . LEU B 1 123 ? 8.164 -12.141 -4.812 1 75.31 123 LEU B O 1
ATOM 2250 N N . ARG B 1 124 ? 7.766 -10.312 -6.082 1 72.06 124 ARG B N 1
ATOM 2251 C CA . ARG B 1 124 ? 7.836 -9.375 -4.969 1 72.06 124 ARG B CA 1
ATOM 2252 C C . ARG B 1 124 ? 6.438 -8.984 -4.492 1 72.06 124 ARG B C 1
ATOM 2254 O O . ARG B 1 124 ? 6.168 -8.969 -3.291 1 72.06 124 ARG B O 1
ATOM 2261 N N . GLN B 1 125 ? 5.617 -8.609 -5.406 1 75.62 125 GLN B N 1
ATOM 2262 C CA . GLN B 1 125 ? 4.27 -8.164 -5.07 1 75.62 125 GLN B CA 1
ATOM 2263 C C . GLN B 1 125 ? 3.283 -8.508 -6.188 1 75.62 125 GLN B C 1
ATOM 2265 O O . GLN B 1 125 ? 3.627 -8.43 -7.371 1 75.62 125 GLN B O 1
ATOM 2270 N N . ILE B 1 126 ? 2.184 -8.984 -5.781 1 76.25 126 ILE B N 1
ATOM 2271 C CA . ILE B 1 126 ? 1.054 -9.133 -6.691 1 76.25 126 ILE B CA 1
ATOM 2272 C C . ILE B 1 126 ? -0.176 -8.445 -6.105 1 76.25 126 ILE B C 1
ATOM 2274 O O . ILE B 1 126 ? -0.476 -8.594 -4.922 1 76.25 126 ILE B O 1
ATOM 2278 N N . PHE B 1 127 ? -0.684 -7.625 -6.805 1 75.81 127 PHE B N 1
ATOM 2279 C CA . PHE B 1 127 ? -1.933 -7.074 -6.293 1 75.81 127 PHE B CA 1
ATOM 2280 C C . PHE B 1 127 ? -2.973 -6.961 -7.398 1 75.81 127 PHE B C 1
ATOM 2282 O O . PHE B 1 127 ? -2.629 -6.711 -8.555 1 75.81 127 PHE B O 1
ATOM 2289 N N . VAL B 1 128 ? -4.039 -7.398 -6.988 1 64.94 128 VAL B N 1
ATOM 2290 C CA . VAL B 1 128 ? -5.211 -7.199 -7.836 1 64.94 128 VAL B CA 1
ATOM 2291 C C . VAL B 1 128 ? -5.977 -5.961 -7.375 1 64.94 128 VAL B C 1
ATOM 2293 O O . VAL B 1 128 ? -6.258 -5.805 -6.184 1 64.94 128 VAL B O 1
ATOM 2296 N N . THR B 1 129 ? -5.895 -4.93 -8.156 1 61.91 129 THR B N 1
ATOM 2297 C CA . THR B 1 129 ? -6.652 -3.744 -7.777 1 61.91 129 THR B CA 1
ATOM 2298 C C . THR B 1 129 ? -8.133 -4.074 -7.625 1 61.91 129 THR B C 1
ATOM 2300 O O . THR B 1 129 ? -8.688 -4.828 -8.422 1 61.91 129 THR B O 1
ATOM 2303 N N . ASP B 1 130 ? -8.641 -3.875 -6.445 1 55 130 ASP B N 1
ATOM 2304 C CA . ASP B 1 130 ? -10 -4.227 -6.047 1 55 130 ASP B CA 1
ATOM 2305 C C . ASP B 1 130 ? -11.023 -3.688 -7.043 1 55 130 ASP B C 1
ATOM 2307 O O . ASP B 1 130 ? -11.102 -2.477 -7.262 1 55 130 ASP B O 1
ATOM 2311 N N . PRO B 1 131 ? -11.617 -4.652 -7.664 1 53.91 131 PRO B N 1
ATOM 2312 C CA . PRO B 1 131 ? -12.633 -4.227 -8.625 1 53.91 131 PRO B CA 1
ATOM 2313 C C . PRO B 1 131 ? -13.648 -3.258 -8.023 1 53.91 131 PRO B C 1
ATOM 2315 O O . PRO B 1 131 ? -14.312 -2.518 -8.75 1 53.91 131 PRO B O 1
ATOM 2318 N N . TYR B 1 132 ? -13.852 -3.432 -6.766 1 53.19 132 TYR B N 1
ATOM 2319 C CA . TYR B 1 132 ? -14.867 -2.568 -6.18 1 53.19 132 TYR B CA 1
ATOM 2320 C C . TYR B 1 132 ? -14.375 -1.13 -6.086 1 53.19 132 TYR B C 1
ATOM 2322 O O . TYR B 1 132 ? -15.18 -0.193 -6.051 1 53.19 132 TYR B O 1
ATOM 2330 N N . VAL B 1 133 ? -13.078 -1.082 -6.062 1 51.59 133 VAL B N 1
ATOM 2331 C CA . VAL B 1 133 ? -12.531 0.257 -5.879 1 51.59 133 VAL B CA 1
ATOM 2332 C C . VAL B 1 133 ? -12.211 0.876 -7.238 1 51.59 133 VAL B C 1
ATOM 2334 O O . VAL B 1 133 ? -12.414 2.074 -7.445 1 51.59 133 VAL B O 1
ATOM 2337 N N . VAL B 1 134 ? -11.711 -0.061 -8.023 1 52.91 134 VAL B N 1
ATOM 2338 C CA . VAL B 1 134 ? -11.297 0.489 -9.305 1 52.91 134 VAL B CA 1
ATOM 2339 C C . VAL B 1 134 ? -12.172 -0.08 -10.422 1 52.91 134 VAL B C 1
ATOM 2341 O O . VAL B 1 134 ? -12.633 -1.223 -10.336 1 52.91 134 VAL B O 1
ATOM 2344 N N . GLU B 1 135 ? -12.539 0.719 -11.289 1 53.91 135 GLU B N 1
ATOM 2345 C CA . GLU B 1 135 ? -13.398 0.364 -12.422 1 53.91 135 GLU B CA 1
ATOM 2346 C C . GLU B 1 135 ? -12.805 -0.792 -13.219 1 53.91 135 GLU B C 1
ATOM 2348 O O . GLU B 1 135 ? -13.531 -1.684 -13.664 1 53.91 135 GLU B O 1
ATOM 2353 N N . THR B 1 136 ? -11.555 -0.735 -13.477 1 54.88 136 THR B N 1
ATOM 2354 C CA . THR B 1 136 ? -10.898 -1.767 -14.266 1 54.88 136 THR B CA 1
ATOM 2355 C C . THR B 1 136 ? -9.875 -2.531 -13.43 1 54.88 136 THR B C 1
ATOM 2357 O O . THR B 1 136 ? -8.734 -2.092 -13.266 1 54.88 136 THR B O 1
ATOM 2360 N N . PRO B 1 137 ? -10.438 -3.627 -12.867 1 63.78 137 PRO B N 1
ATOM 2361 C CA . PRO B 1 137 ? -9.516 -4.422 -12.055 1 63.78 137 PRO B CA 1
ATOM 2362 C C . PRO B 1 137 ? -8.289 -4.883 -12.828 1 63.78 137 PRO B C 1
ATOM 2364 O O . PRO B 1 137 ? -8.391 -5.199 -14.016 1 63.78 137 PRO B O 1
ATOM 2367 N N . ARG B 1 138 ? -7.141 -4.562 -12.414 1 75.44 138 ARG B N 1
ATOM 2368 C CA . ARG B 1 138 ? -5.887 -4.973 -13.031 1 75.44 138 ARG B CA 1
ATOM 2369 C C . ARG B 1 138 ? -5.035 -5.789 -12.062 1 75.44 138 ARG B C 1
ATOM 2371 O O . ARG B 1 138 ? -5.145 -5.625 -10.852 1 75.44 138 ARG B O 1
ATOM 2378 N N . LEU B 1 139 ? -4.363 -6.785 -12.727 1 78.38 139 LEU B N 1
ATOM 2379 C CA . LEU B 1 139 ? -3.367 -7.547 -11.984 1 78.38 139 LEU B CA 1
ATOM 2380 C C . LEU B 1 139 ? -1.978 -6.949 -12.164 1 78.38 139 LEU B C 1
ATOM 2382 O O . LEU B 1 139 ? -1.509 -6.789 -13.297 1 78.38 139 LEU B O 1
ATOM 2386 N N . VAL B 1 140 ? -1.449 -6.477 -11.109 1 81.81 140 VAL B N 1
ATOM 2387 C CA . VAL B 1 140 ? -0.092 -5.941 -11.148 1 81.81 140 VAL B CA 1
ATOM 2388 C C . VAL B 1 140 ? 0.864 -6.914 -10.461 1 81.81 140 VAL B C 1
ATOM 2390 O O . VAL B 1 140 ? 0.632 -7.32 -9.32 1 81.81 140 VAL B O 1
ATOM 2393 N N . ILE B 1 141 ? 1.854 -7.254 -11.219 1 82.81 141 ILE B N 1
ATOM 2394 C CA . ILE B 1 141 ? 2.863 -8.164 -10.695 1 82.81 141 ILE B CA 1
ATOM 2395 C C . ILE B 1 141 ? 4.23 -7.484 -10.703 1 82.81 141 ILE B C 1
ATOM 2397 O O . ILE B 1 141 ? 4.645 -6.922 -11.719 1 82.81 141 ILE B O 1
ATOM 2401 N N . ILE B 1 142 ? 4.844 -7.492 -9.594 1 82.31 142 ILE B N 1
ATOM 2402 C CA . ILE B 1 142 ? 6.184 -6.934 -9.469 1 82.31 142 ILE B CA 1
ATOM 2403 C C . ILE B 1 142 ? 7.184 -8.055 -9.18 1 82.31 142 ILE B C 1
ATOM 2405 O O . ILE B 1 142 ? 6.984 -8.852 -8.266 1 82.31 142 ILE B O 1
ATOM 2409 N N . ILE B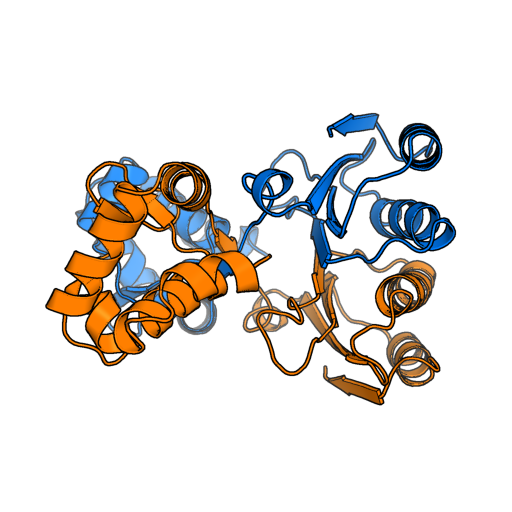 1 143 ? 8.156 -8.117 -9.992 1 82.19 143 ILE B N 1
ATOM 2410 C CA . ILE B 1 143 ? 9.156 -9.164 -9.852 1 82.19 143 ILE B CA 1
ATOM 2411 C C . ILE B 1 143 ? 10.547 -8.547 -9.719 1 82.19 143 ILE B C 1
ATOM 2413 O O . ILE B 1 143 ? 10.758 -7.402 -10.125 1 82.19 143 ILE B O 1
ATOM 2417 N N . ASP B 1 144 ? 11.367 -9.375 -9.102 1 78.06 144 ASP B N 1
ATOM 2418 C CA . ASP B 1 144 ? 12.758 -8.961 -9.016 1 78.06 144 ASP B CA 1
ATOM 2419 C C . ASP B 1 144 ? 13.516 -9.328 -10.289 1 78.06 144 ASP B C 1
ATOM 2421 O O . ASP B 1 144 ? 13.484 -10.477 -10.734 1 78.06 144 ASP B O 1
ATOM 2425 N N . GLY B 1 145 ? 14.125 -8.312 -10.938 1 79.38 145 GLY B N 1
ATOM 2426 C CA . GLY B 1 145 ? 14.914 -8.562 -12.125 1 79.38 145 GLY B CA 1
ATOM 2427 C C . GLY B 1 145 ? 14.156 -8.305 -13.414 1 79.38 145 GLY B C 1
ATOM 2428 O O . GLY B 1 145 ? 13.117 -7.637 -13.406 1 79.38 145 GLY B O 1
ATOM 2429 N N . VAL B 1 146 ? 14.805 -8.82 -14.531 1 83.56 146 VAL B N 1
ATOM 2430 C CA . VAL B 1 146 ? 14.258 -8.594 -15.867 1 83.56 146 VAL B CA 1
ATOM 2431 C C . VAL B 1 146 ? 13.414 -9.789 -16.297 1 83.56 146 VAL B C 1
ATOM 2433 O O . VAL B 1 146 ? 13.789 -10.945 -16.047 1 83.56 146 VAL B O 1
ATOM 2436 N N . ILE B 1 147 ? 12.289 -9.555 -16.812 1 86.62 147 ILE B N 1
ATOM 2437 C CA . ILE B 1 147 ? 11.406 -10.609 -17.297 1 86.62 147 ILE B CA 1
ATOM 2438 C C . ILE B 1 147 ? 11.836 -11.039 -18.703 1 86.62 147 ILE B C 1
ATOM 2440 O O . ILE B 1 147 ? 11.953 -10.203 -19.594 1 86.62 147 ILE B O 1
ATOM 2444 N N . PRO B 1 148 ? 12.039 -12.273 -18.844 1 89.06 148 PRO B N 1
ATOM 2445 C CA . PRO B 1 148 ? 12.367 -12.766 -20.188 1 89.06 148 PRO B CA 1
ATOM 2446 C C . PRO B 1 148 ? 11.258 -12.516 -21.203 1 89.06 148 PRO B C 1
ATOM 2448 O O . PRO B 1 148 ? 10.078 -12.594 -20.859 1 89.06 148 PRO B O 1
ATOM 2451 N N . ALA B 1 149 ? 11.719 -12.266 -22.453 1 89.62 149 ALA B N 1
ATOM 2452 C CA . ALA B 1 149 ? 10.773 -11.992 -23.531 1 89.62 149 ALA B CA 1
ATOM 2453 C C . ALA B 1 149 ? 9.789 -13.156 -23.703 1 89.62 149 ALA B C 1
ATOM 2455 O O . ALA B 1 149 ? 8.609 -12.938 -23.969 1 89.62 149 ALA B O 1
ATOM 2456 N N . GLU B 1 150 ? 10.25 -14.297 -23.516 1 92 150 GLU B N 1
ATOM 2457 C CA . GLU B 1 150 ? 9.406 -15.477 -23.672 1 92 150 GLU B CA 1
ATOM 2458 C C . GLU B 1 150 ? 8.297 -15.5 -22.641 1 92 150 GLU B C 1
ATOM 2460 O O . GLU B 1 150 ? 7.164 -15.891 -22.938 1 92 150 GLU B O 1
ATOM 2465 N N . ALA B 1 151 ? 8.648 -15.156 -21.438 1 89.81 151 ALA B N 1
ATOM 2466 C CA . ALA B 1 151 ? 7.645 -15.117 -20.375 1 89.81 151 ALA B CA 1
ATOM 2467 C C . ALA B 1 151 ? 6.562 -14.094 -20.688 1 89.81 151 ALA B C 1
ATOM 2469 O O . ALA B 1 151 ? 5.375 -14.336 -20.453 1 89.81 151 ALA B O 1
ATOM 2470 N N . ILE B 1 152 ? 6.988 -12.969 -21.234 1 90.56 152 ILE B N 1
ATOM 2471 C CA . ILE B 1 152 ? 6.059 -11.914 -21.594 1 90.56 152 ILE B CA 1
ATOM 2472 C C . ILE B 1 152 ? 5.074 -12.43 -22.641 1 90.56 152 ILE B C 1
ATOM 2474 O O . ILE B 1 152 ? 3.865 -12.211 -22.531 1 90.56 152 ILE B O 1
ATOM 2478 N N . GLN B 1 153 ? 5.625 -13.133 -23.594 1 91.31 153 GLN B N 1
ATOM 2479 C CA . GLN B 1 153 ? 4.781 -13.664 -24.656 1 91.31 153 GLN B CA 1
ATOM 2480 C C . GLN B 1 153 ? 3.795 -14.695 -24.125 1 91.31 153 GLN B C 1
ATOM 2482 O O . GLN B 1 153 ? 2.627 -14.711 -24.516 1 91.31 153 GLN B O 1
ATOM 2487 N N . LYS B 1 154 ? 4.262 -15.516 -23.297 1 92.12 154 LYS B N 1
ATOM 2488 C CA . LYS B 1 154 ? 3.385 -16.516 -22.688 1 92.12 154 LYS B CA 1
ATOM 2489 C C . LYS B 1 154 ? 2.252 -15.867 -21.906 1 92.12 154 LYS B C 1
ATOM 2491 O O . LYS B 1 154 ? 1.107 -16.328 -21.969 1 92.12 154 LYS B O 1
ATOM 2496 N N . LEU B 1 155 ? 2.609 -14.812 -21.156 1 89.56 155 LEU B N 1
ATOM 2497 C CA . LEU B 1 155 ? 1.598 -14.086 -20.391 1 89.56 155 LEU B CA 1
ATOM 2498 C C . LEU B 1 155 ? 0.569 -13.453 -21.328 1 89.56 155 LEU B C 1
ATOM 2500 O O . LEU B 1 155 ? -0.633 -13.508 -21.062 1 89.56 155 LEU B O 1
ATOM 2504 N N . ARG B 1 156 ? 1.051 -12.914 -22.406 1 88.12 156 ARG B N 1
ATOM 2505 C CA . ARG B 1 156 ? 0.185 -12.25 -23.375 1 88.12 156 ARG B CA 1
ATOM 2506 C C . ARG B 1 156 ? -0.792 -13.234 -24.016 1 88.12 156 ARG B C 1
ATOM 2508 O O . ARG B 1 156 ? -1.919 -12.867 -24.359 1 88.12 156 ARG B O 1
ATOM 2515 N N . ASN B 1 157 ? -0.349 -14.43 -24.062 1 89.62 157 ASN B N 1
ATOM 2516 C CA . ASN B 1 157 ? -1.116 -15.43 -24.781 1 89.62 157 ASN B CA 1
ATOM 2517 C C . ASN B 1 157 ? -2.105 -16.156 -23.875 1 89.62 157 ASN B C 1
ATOM 2519 O O . ASN B 1 157 ? -2.877 -17 -24.328 1 89.62 157 ASN B O 1
ATOM 2523 N N . LEU B 1 158 ? -2.061 -15.836 -22.625 1 88.25 158 LEU B N 1
ATOM 2524 C CA . LEU B 1 158 ? -3.045 -16.438 -21.734 1 88.25 158 LEU B CA 1
ATOM 2525 C C . LEU B 1 158 ? -4.461 -16.062 -22.141 1 88.25 158 LEU B C 1
ATOM 2527 O O . LEU B 1 158 ? -4.723 -14.891 -22.469 1 88.25 158 LEU B O 1
ATOM 2531 N N . PRO B 1 159 ? -5.344 -16.984 -22.156 1 83.94 159 PRO B N 1
ATOM 2532 C CA . PRO B 1 159 ? -6.711 -16.719 -22.609 1 83.94 159 PRO B CA 1
ATOM 2533 C C . PRO B 1 159 ? -7.426 -15.664 -21.781 1 83.94 159 PRO B C 1
ATOM 2535 O O . PRO B 1 159 ? -8.32 -14.977 -22.266 1 83.94 159 PRO B O 1
ATOM 2538 N N . THR B 1 160 ? -7.012 -15.523 -20.609 1 81.25 160 THR B N 1
ATOM 2539 C CA . THR B 1 160 ? -7.703 -14.633 -19.688 1 81.25 160 THR B CA 1
ATOM 2540 C C . THR B 1 160 ? -7.148 -13.211 -19.797 1 81.25 160 THR B C 1
ATOM 2542 O O . THR B 1 160 ? -7.691 -12.281 -19.188 1 81.25 160 THR B O 1
ATOM 2545 N N . VAL B 1 161 ? -6.137 -12.977 -20.625 1 81.88 161 VAL B N 1
ATOM 2546 C CA . VAL B 1 161 ? -5.438 -11.695 -20.672 1 81.88 161 VAL B CA 1
ATOM 2547 C C . VAL B 1 161 ? -5.918 -10.891 -21.859 1 81.88 161 VAL B C 1
ATOM 2549 O O . VAL B 1 161 ? -5.852 -11.352 -23 1 81.88 161 VAL B O 1
ATOM 2552 N N . ARG B 1 162 ? -6.41 -9.75 -21.641 1 82.25 162 ARG B N 1
ATOM 2553 C CA . ARG B 1 162 ? -6.797 -8.812 -22.688 1 82.25 162 ARG B CA 1
ATOM 2554 C C . ARG B 1 162 ? -5.598 -8 -23.172 1 82.25 162 ARG B C 1
ATOM 2556 O O . ARG B 1 162 ? -5.375 -7.875 -24.375 1 82.25 162 ARG B O 1
ATOM 2563 N N . SER B 1 163 ? -4.805 -7.512 -22.188 1 83.06 163 SER B N 1
ATOM 2564 C CA . SER B 1 163 ? -3.627 -6.727 -22.531 1 83.06 163 SER B CA 1
ATOM 2565 C C . SER B 1 163 ? -2.57 -6.789 -21.438 1 83.06 163 SER B C 1
ATOM 2567 O O . SER B 1 163 ? -2.873 -7.141 -20.297 1 83.06 163 SER B O 1
ATOM 2569 N N . LEU B 1 164 ? -1.387 -6.602 -21.891 1 84.12 164 LEU B N 1
ATOM 2570 C CA . LEU B 1 164 ? -0.237 -6.609 -21 1 84.12 164 LEU B CA 1
ATOM 2571 C C . LEU B 1 164 ? 0.555 -5.312 -21.109 1 84.12 164 LEU B C 1
ATOM 2573 O O . LEU B 1 164 ? 0.822 -4.84 -22.219 1 84.12 164 LEU B O 1
ATOM 2577 N N . ILE B 1 165 ? 0.717 -4.652 -20.016 1 77.56 165 ILE B N 1
ATOM 2578 C CA . ILE B 1 165 ? 1.505 -3.426 -19.969 1 77.56 165 ILE B CA 1
ATOM 2579 C C . ILE B 1 165 ? 2.777 -3.662 -19.156 1 77.56 165 ILE B C 1
ATOM 2581 O O . ILE B 1 165 ? 2.732 -4.262 -18.078 1 77.56 165 ILE B O 1
ATOM 2585 N N . LEU B 1 166 ? 3.926 -3.279 -19.719 1 81.75 166 LEU B N 1
ATOM 2586 C CA . LEU B 1 166 ? 5.223 -3.42 -19.062 1 81.75 166 LEU B CA 1
ATOM 2587 C C . LEU B 1 166 ? 5.793 -2.057 -18.688 1 81.75 166 LEU B C 1
ATOM 2589 O O . LEU B 1 166 ? 5.559 -1.066 -19.375 1 81.75 166 LEU B O 1
#

pLDDT: mean 85.75, std 11.5, range [51.31, 98.5]

Radius of gyration: 20.14 Å; Cα contacts (8 Å, |Δi|>4): 630; chains: 2; bounding box: 55×51×43 Å

Foldseek 3Di:
DVVVVLVVCVVPPLLSLLSLVCVLQQWAAALVLFIHEPNHTDDLVVSCVVSVHDSVSSSVSSVVLNVDPVSNVVRNPGYHDDDCQVPQVVVQKDKKKFFWPDLPPPCLVVQLVVLCVVVVWAWDDWDFNDCVSPVGTMIMTMTHHDDDPVSVVSSCPPPGTPDMDD/DVVVVLVVCVVPPLLSLLSLVCVLQQWAAALVLFIHEPNHTDDLVVSCVVSVHDSVSSSVSSVVLNVDPVSNVVRNPGYHDDDCQVPQVVVQKDKKKFFWPDLPPPCLVVQLVVLVVVVVWAWDDWDFNDCVSDVGTMIMTMTHHDDDPVSVVSSCPPPGTPDMDD

InterPro domains:
  IPR014424 Uncharacterised conserved protein UCP004897, ACT- type [PIRSF004897] (1-164)